Protein AF-A0A140B3F3-F1 (afdb_monomer)

InterPro domains:
  IPR027417 P-loop containing nucleoside triphosphate hydrolase [G3DSA:3.40.50.300] (1-187)
  IPR027417 P-loop containing nucleoside triphosphate hydrolase [G3DSA:3.40.50.300] (188-282)
  IPR027417 P-loop containing nucleoside triphosphate hydrolase [SSF52540] (13-165)
  IPR027417 P-loop containing nucleoside triphosphate hydrolase [SSF52540] (208-248)

Structure (mmCIF, N/CA/C/O backbone):
data_AF-A0A140B3F3-F1
#
_entry.id   AF-A0A140B3F3-F1
#
loop_
_atom_site.group_PDB
_atom_site.id
_atom_site.type_symbol
_atom_site.label_atom_id
_atom_site.label_alt_id
_atom_site.label_comp_id
_atom_site.label_asym_id
_atom_site.label_entity_id
_atom_site.label_seq_id
_atom_site.pdbx_PDB_ins_code
_atom_site.Cartn_x
_atom_site.Cartn_y
_atom_site.Cartn_z
_atom_site.occupancy
_atom_site.B_iso_or_equiv
_atom_site.auth_seq_id
_atom_site.auth_comp_id
_atom_site.auth_asym_id
_atom_site.auth_atom_id
_atom_site.pdbx_PDB_model_num
ATOM 1 N N . CYS A 1 1 ? 4.662 27.254 16.641 1.00 77.25 1 CYS A N 1
ATOM 2 C CA . CYS A 1 1 ? 3.979 27.951 17.756 1.00 77.25 1 CYS A CA 1
ATOM 3 C C . CYS A 1 1 ? 4.771 27.722 19.041 1.00 77.25 1 CYS A C 1
ATOM 5 O O . CYS A 1 1 ? 4.951 26.569 19.419 1.00 77.25 1 CYS A O 1
ATOM 7 N N . SER A 1 2 ? 5.267 28.786 19.679 1.00 80.88 2 SER A N 1
ATOM 8 C CA . SER A 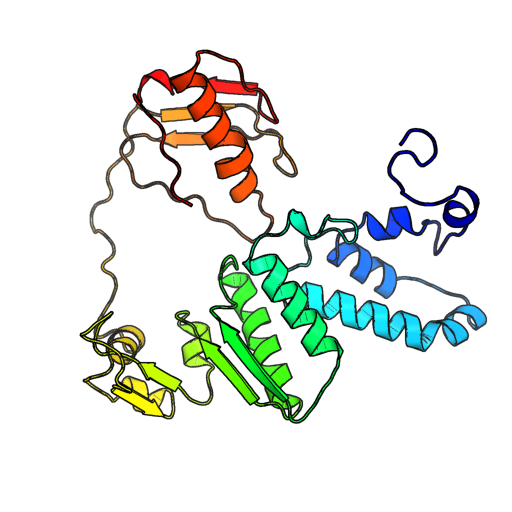1 2 ? 6.082 28.716 20.905 1.00 80.88 2 SER A CA 1
ATOM 9 C C . SER A 1 2 ? 5.278 28.310 22.145 1.00 80.88 2 SER A C 1
ATOM 11 O O . SER A 1 2 ? 5.802 27.602 22.998 1.00 80.88 2 SER A O 1
ATOM 13 N N . SER A 1 3 ? 4.000 28.694 22.216 1.00 76.62 3 SER A N 1
ATOM 14 C CA . SER A 1 3 ? 3.122 28.412 23.361 1.00 76.62 3 SER A CA 1
ATOM 15 C C . SER A 1 3 ? 2.782 26.922 23.501 1.00 76.62 3 SER A C 1
ATOM 17 O O . SER A 1 3 ? 2.991 26.344 24.562 1.00 76.62 3 SER A O 1
ATOM 19 N N . CYS A 1 4 ? 2.331 26.266 22.426 1.00 79.19 4 CYS A N 1
ATOM 20 C CA . CYS A 1 4 ? 1.978 24.841 22.464 1.00 79.19 4 CYS A CA 1
ATOM 21 C C . CYS A 1 4 ? 3.124 23.907 22.044 1.00 79.19 4 CYS A C 1
ATOM 23 O O . CYS A 1 4 ? 2.928 22.698 21.996 1.00 79.19 4 CYS A O 1
ATOM 25 N N . LYS A 1 5 ? 4.300 24.446 21.679 1.00 80.31 5 LYS A N 1
ATOM 26 C CA . LYS A 1 5 ? 5.468 23.688 21.178 1.00 80.31 5 LYS A CA 1
ATOM 27 C C . LYS A 1 5 ? 5.130 22.676 20.069 1.00 80.31 5 LYS A C 1
ATO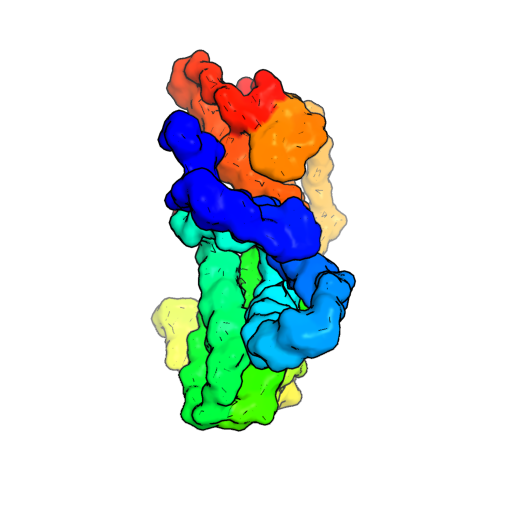M 29 O O . LYS A 1 5 ? 5.696 21.594 20.011 1.00 80.31 5 LYS A O 1
ATOM 34 N N . GLY A 1 6 ? 4.174 23.020 19.205 1.00 80.50 6 GLY A N 1
ATOM 35 C CA . GLY A 1 6 ? 3.716 22.144 18.120 1.00 80.50 6 GLY A CA 1
ATOM 36 C C . GLY A 1 6 ? 2.601 21.160 18.496 1.00 80.50 6 GLY A C 1
ATOM 37 O O . GLY A 1 6 ? 2.013 20.586 17.590 1.00 80.50 6 GLY A O 1
ATOM 38 N N . LYS A 1 7 ? 2.222 21.049 19.778 1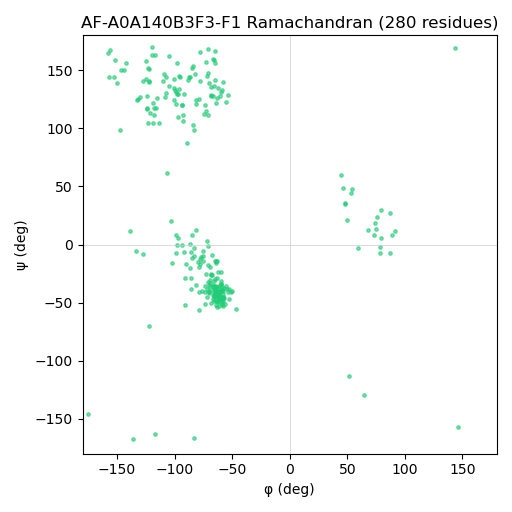.00 81.50 7 LYS A N 1
ATOM 39 C CA . LYS A 1 7 ? 1.166 20.142 20.272 1.00 81.50 7 LYS A CA 1
ATOM 40 C C . LYS A 1 7 ? -0.275 20.596 19.984 1.00 81.50 7 LYS A C 1
ATOM 42 O O . LYS A 1 7 ? -1.216 19.900 20.327 1.00 81.50 7 LYS A O 1
ATOM 47 N N . ARG A 1 8 ? -0.471 21.796 19.420 1.00 86.88 8 ARG A N 1
ATOM 48 C CA . ARG A 1 8 ? -1.772 22.372 18.989 1.00 86.88 8 ARG A CA 1
ATOM 49 C C . ARG A 1 8 ? -2.863 22.546 20.068 1.00 86.88 8 ARG A C 1
ATOM 51 O O . ARG A 1 8 ? -3.892 23.135 19.762 1.00 86.88 8 ARG A O 1
ATOM 58 N N . LEU A 1 9 ? -2.631 22.119 21.308 1.00 89.69 9 LEU A N 1
ATOM 59 C CA . LEU A 1 9 ? -3.594 22.158 22.414 1.00 89.69 9 LEU A CA 1
ATOM 60 C C . LEU A 1 9 ? -3.136 23.064 23.566 1.00 89.69 9 LEU A C 1
ATOM 62 O O . LEU A 1 9 ? -1.962 23.433 23.662 1.00 89.69 9 LEU A O 1
ATOM 66 N N . SER A 1 10 ? -4.084 23.440 24.432 1.00 91.56 10 SER A N 1
ATOM 67 C CA . SER A 1 10 ? -3.823 24.235 25.638 1.00 91.56 10 SER A CA 1
ATOM 68 C C . SER A 1 10 ? -3.112 23.409 26.714 1.00 91.56 10 SER A C 1
ATOM 70 O O . SER A 1 10 ? -3.231 22.186 26.753 1.00 91.56 10 SER A O 1
ATOM 72 N N . LEU A 1 11 ? -2.412 24.076 27.639 1.00 88.06 11 LEU A N 1
ATOM 73 C CA . LEU A 1 11 ? -1.749 23.393 28.758 1.00 88.06 11 LEU A CA 1
ATOM 74 C C . LEU A 1 11 ? -2.739 22.615 29.634 1.00 88.06 11 LEU A C 1
ATOM 76 O O . LEU A 1 11 ? -2.406 21.535 30.096 1.00 88.06 11 LEU A O 1
ATOM 80 N N . VAL A 1 12 ? -3.962 23.125 29.810 1.00 92.38 12 VAL A N 1
ATOM 81 C CA . VAL A 1 12 ? -5.013 22.437 30.576 1.00 92.38 12 VAL A CA 1
ATOM 82 C C . VAL A 1 12 ? -5.401 21.117 29.908 1.00 92.38 12 VAL A C 1
ATOM 84 O O . VAL A 1 12 ? -5.481 20.100 30.587 1.00 92.38 12 VAL A O 1
ATOM 87 N N . ALA A 1 13 ? -5.579 21.109 28.583 1.00 91.25 13 ALA A N 1
ATOM 88 C CA . ALA A 1 13 ? -5.885 19.884 27.846 1.00 91.25 13 ALA A CA 1
ATOM 89 C C . ALA A 1 13 ? -4.732 18.865 27.913 1.00 91.25 13 ALA A C 1
ATOM 91 O O . ALA A 1 13 ? -4.976 17.671 28.039 1.00 91.25 13 ALA A O 1
ATOM 92 N N . LEU A 1 14 ? -3.481 19.337 27.881 1.00 91.25 14 LEU A N 1
ATOM 93 C CA . LEU A 1 14 ? -2.283 18.492 27.971 1.00 91.25 14 LEU A CA 1
ATOM 94 C C . LEU A 1 14 ? -1.991 17.972 29.391 1.00 91.25 14 LEU A C 1
ATOM 96 O O . LEU A 1 14 ? -1.178 17.065 29.551 1.00 91.25 14 LEU A O 1
ATOM 100 N N . SER A 1 15 ? -2.632 18.527 30.422 1.00 93.06 15 SER A N 1
ATOM 101 C CA . SER A 1 15 ? -2.523 18.025 31.799 1.00 93.06 15 SER A CA 1
ATOM 102 C C . SER A 1 15 ? -3.378 16.781 32.051 1.00 93.06 15 SER A C 1
ATOM 104 O O . SER A 1 15 ? -3.153 16.089 33.042 1.00 93.06 15 SER A O 1
ATOM 106 N N . VAL A 1 16 ? -4.350 16.489 31.178 1.00 94.12 16 VAL A N 1
ATOM 107 C CA . VAL A 1 16 ? -5.167 15.273 31.259 1.00 94.12 16 VAL A CA 1
ATOM 108 C C . VAL A 1 16 ? -4.367 14.107 30.694 1.00 94.12 16 VAL A C 1
ATOM 110 O O . VAL A 1 16 ? -3.891 14.164 29.559 1.00 94.12 16 VAL A O 1
ATOM 113 N N . LYS A 1 17 ? -4.221 13.050 31.495 1.00 93.31 17 LYS A N 1
ATOM 114 C CA . LYS A 1 17 ? -3.404 11.886 31.157 1.00 93.31 17 LYS A CA 1
ATOM 115 C C . LYS A 1 17 ? -4.207 10.602 31.242 1.00 93.31 17 LYS A C 1
ATOM 117 O O . LYS A 1 17 ? -4.997 10.428 32.163 1.00 93.31 17 LYS A O 1
ATOM 122 N N . LEU A 1 18 ? -3.932 9.702 30.310 1.00 92.31 18 LEU A N 1
ATOM 123 C CA . LEU A 1 18 ? -4.419 8.333 30.289 1.00 92.31 18 LEU A CA 1
ATOM 124 C C . LEU A 1 18 ? -3.199 7.412 30.365 1.00 92.31 18 LEU A C 1
ATOM 126 O O . LEU A 1 18 ? -2.329 7.488 29.499 1.00 92.31 18 LEU A O 1
ATOM 130 N N . ASP A 1 19 ? -3.101 6.620 31.434 1.00 90.31 19 ASP A N 1
ATOM 131 C CA . ASP A 1 19 ? -1.935 5.770 31.732 1.00 90.31 19 ASP A CA 1
ATOM 132 C C . ASP A 1 19 ? -0.589 6.516 31.569 1.00 90.31 19 ASP A C 1
ATOM 134 O O . ASP A 1 19 ? 0.332 6.136 30.845 1.00 90.31 19 ASP A O 1
ATOM 138 N N . GLY A 1 20 ? -0.524 7.706 32.177 1.00 90.38 20 GLY A N 1
ATOM 139 C CA . GLY A 1 20 ? 0.666 8.560 32.178 1.00 90.38 20 GLY A CA 1
ATOM 140 C C . GLY A 1 20 ? 0.925 9.368 30.899 1.00 90.38 20 GLY A C 1
ATOM 141 O O . GLY A 1 20 ? 1.798 10.241 30.940 1.00 90.38 20 GLY A O 1
ATOM 142 N N . LYS A 1 21 ? 0.163 9.153 29.816 1.00 93.00 21 LYS A N 1
ATOM 143 C CA . LYS A 1 21 ? 0.323 9.849 28.526 1.00 93.00 21 LYS A CA 1
ATOM 144 C C . LYS A 1 21 ? -0.752 10.902 28.278 1.00 93.00 21 LYS A C 1
ATOM 146 O O . LYS A 1 21 ? -1.933 10.650 28.502 1.00 93.00 21 LYS A O 1
ATOM 151 N N . ASP A 1 22 ? -0.350 12.071 27.789 1.00 93.69 22 ASP A N 1
ATOM 152 C CA . ASP A 1 22 ? -1.275 13.097 27.297 1.00 93.69 22 ASP A CA 1
ATOM 153 C C . ASP A 1 22 ? -1.810 12.763 25.883 1.00 93.69 22 ASP A C 1
ATOM 155 O O . ASP A 1 22 ? -1.293 11.892 25.179 1.00 93.69 22 ASP A O 1
ATOM 159 N N . ILE A 1 23 ? -2.867 13.454 25.444 1.00 92.88 23 ILE A N 1
ATOM 160 C CA . ILE A 1 23 ? -3.495 13.214 24.130 1.00 92.88 23 ILE A CA 1
ATOM 161 C C . ILE A 1 23 ? -2.536 13.418 22.947 1.00 92.88 23 ILE A C 1
ATOM 163 O O . ILE A 1 23 ? -2.661 12.734 21.930 1.00 92.88 23 ILE A O 1
ATOM 167 N N . GLN A 1 24 ? -1.564 14.326 23.059 1.00 91.06 24 GLN A N 1
ATOM 168 C CA . GLN A 1 24 ? -0.580 14.534 22.004 1.00 91.06 24 GLN A CA 1
ATOM 169 C C . GLN A 1 24 ? 0.456 13.411 22.000 1.00 91.06 24 GLN A C 1
ATOM 171 O O . GLN A 1 24 ? 0.836 12.946 20.932 1.00 91.06 24 GLN A O 1
ATOM 176 N N . GLU A 1 25 ? 0.900 12.952 23.169 1.00 91.88 25 GLU A N 1
ATOM 177 C CA . GLU A 1 25 ? 1.796 11.800 23.284 1.00 91.88 25 GLU A CA 1
ATOM 178 C C . GLU A 1 25 ? 1.161 10.546 22.682 1.00 91.88 25 GLU A C 1
ATOM 180 O O . GLU A 1 25 ? 1.851 9.806 21.989 1.00 91.88 25 GLU A O 1
ATOM 185 N N . LEU A 1 26 ? -0.147 10.345 22.876 1.00 92.31 26 LEU A N 1
ATOM 186 C CA . LEU A 1 26 ? -0.902 9.266 22.232 1.00 92.31 26 LEU A CA 1
ATOM 187 C C . LEU A 1 26 ? -1.070 9.468 20.720 1.00 92.31 26 LEU A C 1
ATOM 189 O O . LEU A 1 26 ? -1.013 8.498 19.969 1.00 92.31 26 LEU A O 1
ATOM 193 N N . SER A 1 27 ? -1.255 10.711 20.268 1.00 90.88 27 SER A N 1
ATOM 194 C CA . SER A 1 27 ? -1.383 11.040 18.838 1.00 90.88 27 SER A CA 1
ATOM 195 C C . SER A 1 27 ? -0.053 10.933 18.080 1.00 90.88 27 SER A C 1
ATOM 197 O O . SER A 1 27 ? -0.046 10.675 16.880 1.00 90.88 27 SER A O 1
ATOM 199 N N . ASN A 1 28 ? 1.070 11.082 18.786 1.00 90.94 28 ASN A N 1
ATOM 200 C CA . ASN A 1 28 ? 2.426 10.911 18.263 1.00 90.94 28 ASN A CA 1
ATOM 201 C C . ASN A 1 28 ? 2.895 9.445 18.285 1.00 90.94 28 ASN A C 1
ATOM 203 O O . ASN A 1 28 ? 4.075 9.174 18.058 1.00 90.94 28 ASN A O 1
ATOM 207 N N . LEU A 1 29 ? 2.013 8.494 18.590 1.00 93.31 29 LEU A N 1
ATOM 208 C CA . LEU A 1 29 ? 2.287 7.074 18.401 1.00 93.31 29 LEU A CA 1
ATOM 209 C C . LEU A 1 29 ? 1.955 6.665 16.964 1.00 93.31 29 LEU A C 1
ATOM 211 O O . LEU A 1 29 ? 1.078 7.245 16.314 1.00 93.31 29 LEU A O 1
ATOM 215 N N . SER A 1 30 ? 2.654 5.641 16.472 1.00 94.56 30 SER A N 1
ATOM 216 C CA . SER A 1 30 ? 2.217 4.961 15.257 1.00 94.56 30 SER A CA 1
ATOM 217 C C . SER A 1 30 ? 0.874 4.269 15.506 1.00 94.56 30 SER A C 1
ATOM 219 O O . SER A 1 30 ? 0.559 3.912 16.639 1.00 94.56 30 SER A O 1
ATOM 221 N N . VAL A 1 31 ? 0.094 4.011 14.459 1.00 95.25 31 VAL A N 1
ATOM 222 C CA . VAL A 1 31 ? -1.168 3.262 14.540 1.00 95.25 31 VAL A CA 1
ATOM 223 C C . VAL A 1 31 ? -0.965 1.931 15.274 1.00 95.25 31 VAL A C 1
ATOM 225 O O . VAL A 1 31 ? -1.797 1.562 16.102 1.00 95.25 31 VAL A O 1
ATOM 228 N N . MET A 1 32 ? 0.143 1.226 15.012 1.00 94.94 32 MET A N 1
ATOM 229 C CA . MET A 1 32 ? 0.470 -0.032 15.694 1.00 94.94 32 MET A CA 1
ATOM 230 C C . MET A 1 32 ? 0.739 0.160 17.189 1.00 94.94 32 MET A C 1
ATOM 232 O O . MET A 1 32 ? 0.274 -0.634 18.012 1.00 94.94 32 MET A O 1
ATOM 236 N N . ASP A 1 33 ? 1.489 1.201 17.543 1.00 95.56 33 ASP A N 1
ATOM 237 C CA . ASP A 1 33 ? 1.829 1.493 18.934 1.00 95.56 33 ASP A CA 1
ATOM 238 C C . ASP A 1 33 ? 0.598 1.980 19.702 1.00 95.56 33 ASP A C 1
ATOM 240 O O . ASP A 1 33 ? 0.368 1.533 20.824 1.00 95.56 33 ASP A O 1
ATOM 244 N N . SER A 1 34 ? -0.248 2.814 19.087 1.00 96.38 34 SER A N 1
ATOM 245 C CA . SER A 1 34 ? -1.547 3.212 19.634 1.00 96.38 34 SER A CA 1
ATOM 246 C C . SER A 1 34 ? -2.446 1.997 19.844 1.00 96.38 34 SER A C 1
ATOM 248 O O . SER A 1 34 ? -3.028 1.847 20.915 1.00 96.38 34 SER A O 1
ATOM 250 N N . TYR A 1 35 ? -2.545 1.102 18.854 1.00 96.06 35 TYR A N 1
ATOM 251 C CA . TYR A 1 35 ? -3.345 -0.118 18.975 1.00 96.06 35 TYR A CA 1
ATOM 252 C C . TYR A 1 35 ? -2.858 -0.982 20.142 1.00 96.06 35 TYR A C 1
ATOM 254 O O . TYR A 1 35 ? -3.643 -1.380 20.999 1.00 96.06 35 TYR A O 1
ATOM 262 N N . SER A 1 36 ? -1.543 -1.190 20.227 1.00 95.94 36 SER A N 1
ATOM 263 C CA . SER A 1 36 ? -0.909 -1.957 21.302 1.00 95.94 36 SER A CA 1
ATOM 264 C C . SER A 1 36 ? -1.088 -1.309 22.677 1.00 95.94 36 SER A C 1
ATOM 266 O O . SER A 1 36 ? -1.249 -2.022 23.665 1.00 95.94 36 SER A O 1
ATOM 268 N N . PHE A 1 37 ? -1.065 0.025 22.748 1.00 96.19 37 PHE A N 1
ATOM 269 C CA . PHE A 1 37 ? -1.322 0.785 23.969 1.00 96.19 37 PHE A CA 1
ATOM 270 C C . PHE A 1 37 ? -2.752 0.551 24.466 1.00 96.19 37 PHE A C 1
ATOM 272 O O . PHE A 1 37 ? -2.938 0.115 25.598 1.00 96.19 37 PHE A O 1
ATOM 279 N N . PHE A 1 38 ? -3.761 0.754 23.614 1.00 95.62 38 PHE A N 1
ATOM 280 C CA . PHE A 1 38 ? -5.158 0.563 24.015 1.00 95.62 38 PHE A CA 1
ATOM 281 C C . PHE A 1 38 ? -5.504 -0.905 24.287 1.00 95.62 38 PHE A C 1
ATOM 283 O O . PHE A 1 38 ? -6.403 -1.177 25.077 1.00 95.62 38 PHE A O 1
ATOM 290 N N . GLU A 1 39 ? -4.810 -1.865 23.675 1.00 94.56 39 GLU A N 1
ATOM 291 C CA . GLU A 1 39 ? -4.971 -3.285 24.008 1.00 94.56 39 GLU A CA 1
ATOM 292 C C . GLU A 1 39 ? -4.486 -3.632 25.417 1.00 94.56 39 GLU A C 1
ATOM 294 O O . GLU A 1 39 ? -5.100 -4.472 26.071 1.00 94.56 39 GLU A O 1
ATOM 299 N N . LYS A 1 40 ? -3.422 -2.976 25.886 1.00 94.62 40 LYS A N 1
ATOM 300 C CA . LYS A 1 40 ? -2.763 -3.272 27.166 1.00 94.62 40 LYS A CA 1
ATOM 301 C C . LYS A 1 40 ? -3.162 -2.347 28.308 1.00 94.62 40 LYS A C 1
ATOM 303 O O . LYS A 1 40 ? -2.718 -2.577 29.425 1.00 94.62 40 LYS A O 1
ATOM 308 N N . ILE A 1 41 ? -3.933 -1.297 28.032 1.00 93.56 41 ILE A N 1
ATOM 309 C CA . ILE A 1 41 ? -4.303 -0.324 29.053 1.00 93.56 41 ILE A CA 1
ATOM 310 C C . ILE A 1 41 ? -5.087 -0.998 30.182 1.00 93.56 41 ILE A C 1
ATOM 312 O O . ILE A 1 41 ? -6.092 -1.674 29.951 1.00 93.56 41 ILE A O 1
ATOM 316 N N . GLU A 1 42 ? -4.625 -0.785 31.408 1.00 90.88 42 GLU A N 1
ATOM 317 C CA . GLU A 1 42 ? -5.302 -1.230 32.617 1.00 90.88 42 GLU A CA 1
ATOM 318 C C . GLU A 1 42 ? -6.047 -0.041 33.220 1.00 90.88 42 GLU A C 1
ATOM 320 O O . GLU A 1 42 ? -5.473 1.021 33.460 1.00 90.88 42 GLU A O 1
ATOM 325 N N . LEU A 1 43 ? -7.349 -0.214 33.427 1.00 90.81 43 LEU A N 1
ATOM 326 C CA . LEU A 1 43 ? -8.223 0.783 34.032 1.00 90.81 43 LEU A CA 1
ATOM 327 C C . LEU A 1 43 ? -8.870 0.180 35.271 1.00 90.81 43 LEU A C 1
ATOM 329 O O . LEU A 1 43 ? -9.092 -1.034 35.331 1.00 90.81 43 LEU A O 1
ATOM 333 N N . ASP A 1 44 ? -9.199 1.027 36.243 1.00 92.62 44 ASP A N 1
ATOM 334 C CA . ASP A 1 44 ? -10.017 0.586 37.364 1.00 92.62 44 ASP A CA 1
ATOM 335 C C . ASP A 1 44 ? -11.431 0.190 36.899 1.00 92.62 44 ASP A C 1
ATOM 337 O O . ASP A 1 44 ? -11.851 0.440 35.764 1.00 92.62 44 ASP A O 1
ATOM 341 N N . GLU A 1 45 ? -12.178 -0.481 37.773 1.00 93.25 45 GLU A N 1
ATOM 342 C CA . GLU A 1 45 ? -13.491 -1.028 37.423 1.00 93.25 45 GLU A CA 1
ATOM 343 C C . GLU A 1 45 ? -14.487 0.056 36.974 1.00 93.25 45 GLU A C 1
ATOM 345 O O . GLU A 1 45 ? -15.329 -0.182 36.098 1.00 93.25 45 GLU A O 1
ATOM 350 N N . PHE A 1 46 ? -14.389 1.256 37.550 1.00 92.88 46 PHE A N 1
ATOM 351 C CA . PHE A 1 46 ? -15.287 2.363 37.253 1.00 92.88 46 PHE A CA 1
ATOM 352 C C . PHE A 1 46 ? -14.985 2.958 35.873 1.00 92.88 46 PHE A C 1
ATOM 354 O O . PHE A 1 46 ? -15.882 3.035 35.023 1.00 92.88 46 PHE A O 1
ATOM 361 N N . ASP A 1 47 ? -13.723 3.286 35.611 1.00 91.31 47 ASP A N 1
ATOM 362 C CA . ASP A 1 47 ? -13.259 3.838 34.341 1.00 91.31 47 ASP A CA 1
ATOM 363 C C . ASP A 1 47 ? -13.442 2.836 33.199 1.00 91.31 47 ASP A C 1
ATOM 365 O O . ASP A 1 47 ? -13.921 3.201 32.118 1.00 91.31 47 ASP A O 1
ATOM 369 N N . ALA A 1 48 ? -13.155 1.552 33.432 1.00 91.00 48 ALA A N 1
ATOM 370 C CA . ALA A 1 48 ? -13.377 0.488 32.455 1.00 91.00 48 ALA A CA 1
ATOM 371 C C . ALA A 1 48 ? -14.861 0.354 32.076 1.00 91.00 48 ALA A C 1
ATOM 373 O O . ALA A 1 48 ? -15.197 0.074 30.921 1.00 91.00 48 ALA A O 1
ATOM 374 N N . LYS A 1 49 ? -15.776 0.563 33.030 1.00 94.00 49 LYS A N 1
ATOM 375 C CA . LYS A 1 49 ? -17.220 0.496 32.776 1.00 94.00 49 LYS A CA 1
ATOM 376 C C . LYS A 1 49 ? -17.707 1.666 31.923 1.00 94.00 49 LYS A C 1
ATOM 378 O O . LYS A 1 49 ? -18.510 1.439 31.019 1.00 94.00 49 LYS A O 1
ATOM 383 N N . ILE A 1 50 ? -17.231 2.883 32.185 1.00 94.50 50 ILE A N 1
ATOM 384 C CA . ILE A 1 50 ? -17.637 4.091 31.444 1.00 94.50 50 ILE A CA 1
ATOM 385 C C . ILE A 1 50 ? -17.025 4.111 30.041 1.00 94.50 50 ILE A C 1
ATOM 387 O O . ILE A 1 50 ? -17.695 4.463 29.071 1.00 94.50 50 ILE A O 1
ATOM 391 N N . SER A 1 51 ? -15.759 3.716 29.922 1.00 93.62 51 SER A N 1
ATOM 392 C CA . SER A 1 51 ? -14.998 3.813 28.673 1.00 93.62 51 SER A CA 1
ATOM 393 C C . SER A 1 51 ? -15.183 2.623 27.728 1.00 93.62 51 SER A C 1
ATOM 395 O O . SER A 1 51 ? -14.708 2.683 26.597 1.00 93.62 51 SER A O 1
ATOM 397 N N . ARG A 1 52 ? -15.892 1.561 28.140 1.00 93.06 52 ARG A N 1
ATOM 398 C CA . ARG A 1 52 ? -16.010 0.289 27.402 1.00 93.06 52 ARG A CA 1
ATOM 399 C C . ARG A 1 52 ? -16.317 0.450 25.912 1.00 93.06 52 ARG A C 1
ATOM 401 O O . ARG A 1 52 ? -15.568 -0.059 25.081 1.00 93.06 52 ARG A O 1
ATOM 408 N N . GLU A 1 53 ? -17.399 1.148 25.572 1.00 94.00 53 GLU A N 1
ATOM 409 C CA . GLU A 1 53 ? -17.812 1.315 24.170 1.00 94.00 53 GLU A CA 1
ATOM 410 C C . GLU A 1 53 ? -16.846 2.222 23.395 1.00 94.00 53 GLU A C 1
ATOM 412 O O . GLU A 1 53 ? -16.549 1.961 22.232 1.00 94.00 53 GLU A O 1
ATOM 417 N N . ILE A 1 54 ? -16.279 3.238 24.054 1.00 94.62 54 ILE A N 1
ATOM 418 C CA . ILE A 1 54 ? -15.299 4.148 23.447 1.00 94.62 54 ILE A CA 1
ATOM 419 C C . ILE A 1 54 ? -14.004 3.392 23.124 1.00 94.62 54 ILE A C 1
ATOM 421 O O . ILE A 1 54 ? -13.487 3.496 22.015 1.00 94.62 54 ILE A O 1
ATOM 425 N N . LEU A 1 55 ? -13.489 2.596 24.066 1.00 94.06 55 LEU A N 1
ATOM 426 C CA . LEU A 1 55 ? -12.289 1.785 23.866 1.00 94.06 55 LEU A CA 1
ATOM 427 C C . LEU A 1 55 ? -12.504 0.727 22.791 1.00 94.06 55 LEU A C 1
ATOM 429 O O . LEU A 1 55 ? -11.615 0.513 21.970 1.00 94.06 55 LEU A O 1
ATOM 433 N N . LYS A 1 56 ? -13.679 0.092 22.764 1.00 92.12 56 LYS A N 1
ATOM 434 C CA . LYS A 1 56 ? -14.046 -0.851 21.707 1.00 92.12 56 LYS A CA 1
ATOM 435 C C . LYS A 1 56 ? -13.993 -0.186 20.329 1.00 92.12 56 LYS A C 1
ATOM 437 O O . LYS A 1 56 ? -13.380 -0.739 19.418 1.00 92.12 56 LYS A O 1
ATOM 442 N N . GLU A 1 57 ? -14.558 1.012 20.193 1.00 92.94 57 GLU A N 1
ATOM 443 C CA . GLU A 1 57 ? -14.550 1.767 18.936 1.00 92.94 57 GLU A CA 1
ATOM 444 C C . GLU A 1 57 ? -13.131 2.194 18.523 1.00 92.94 57 GLU A C 1
ATOM 446 O O . GLU A 1 57 ? -12.730 2.000 17.374 1.00 92.94 57 GLU A O 1
ATOM 451 N N . ILE A 1 58 ? -12.332 2.717 19.462 1.00 94.06 58 ILE A N 1
ATOM 452 C CA . ILE A 1 58 ? -10.933 3.106 19.215 1.00 94.06 58 ILE A CA 1
ATOM 453 C C . ILE A 1 58 ? -10.119 1.900 18.737 1.00 94.06 58 ILE A C 1
ATOM 455 O O . ILE A 1 58 ? -9.466 1.971 17.693 1.00 94.06 58 ILE A O 1
ATOM 459 N N . LYS A 1 59 ? -10.187 0.780 19.467 1.00 94.38 59 LYS A N 1
ATOM 460 C CA . LYS A 1 59 ? -9.490 -0.464 19.118 1.00 94.38 59 LYS A CA 1
ATOM 461 C C . LYS A 1 59 ? -9.904 -0.964 17.741 1.00 94.38 59 LYS A C 1
ATOM 463 O O . LYS A 1 59 ? -9.034 -1.297 16.942 1.00 94.38 59 LYS A O 1
ATOM 468 N N . SER A 1 60 ? -11.203 -0.964 17.438 1.00 91.94 60 SER A N 1
ATOM 469 C CA . SER A 1 60 ? -11.710 -1.407 16.137 1.00 91.94 60 SER A CA 1
ATOM 470 C C . SER A 1 60 ? -11.162 -0.546 14.996 1.00 91.94 60 SER A C 1
ATOM 472 O O . SER A 1 60 ? -10.651 -1.082 14.017 1.00 91.94 60 SER A O 1
ATOM 474 N N . ARG A 1 61 ? -11.193 0.788 15.128 1.00 93.12 61 ARG A N 1
ATOM 475 C CA . ARG A 1 61 ? -10.680 1.705 14.091 1.00 93.12 61 ARG A CA 1
ATOM 476 C C . ARG A 1 61 ? -9.179 1.571 13.877 1.00 93.12 61 ARG A C 1
ATOM 478 O O . ARG A 1 61 ? -8.723 1.532 12.736 1.00 93.12 61 ARG A O 1
ATOM 485 N N . LEU A 1 62 ? -8.417 1.478 14.965 1.00 94.75 62 LEU A N 1
ATOM 486 C CA . LEU A 1 62 ? -6.975 1.256 14.899 1.00 94.75 62 LEU A CA 1
ATOM 487 C C . LEU A 1 62 ? -6.658 -0.091 14.246 1.00 94.75 62 LEU A C 1
ATOM 489 O O . LEU A 1 62 ? -5.807 -0.149 13.361 1.00 94.75 62 LEU A O 1
ATOM 493 N N . LYS A 1 63 ? -7.395 -1.148 14.603 1.00 92.31 63 LYS A N 1
ATOM 494 C CA . LYS A 1 63 ? -7.267 -2.460 13.970 1.00 92.31 63 LYS A CA 1
ATOM 495 C C . LYS A 1 63 ? -7.516 -2.395 12.463 1.00 92.31 63 LYS A C 1
ATOM 497 O O . LYS A 1 63 ? -6.703 -2.926 11.716 1.00 92.31 63 LYS A O 1
ATOM 502 N N . PHE A 1 64 ? -8.556 -1.700 12.000 1.00 90.81 64 PHE A N 1
ATOM 503 C CA . PHE A 1 64 ? -8.802 -1.569 10.559 1.00 90.81 64 PHE A CA 1
ATOM 504 C C . PHE A 1 64 ? -7.647 -0.886 9.830 1.00 90.81 64 PHE A C 1
ATOM 506 O O . PHE A 1 64 ? -7.255 -1.344 8.762 1.00 90.81 64 PHE A O 1
ATOM 513 N N . LEU A 1 65 ? -7.052 0.160 10.415 1.00 92.25 65 LEU A N 1
ATOM 514 C CA . LEU A 1 65 ? -5.860 0.801 9.851 1.00 92.25 65 LEU A CA 1
ATOM 515 C C . LEU A 1 65 ? -4.659 -0.162 9.789 1.00 92.25 65 LEU A C 1
ATOM 517 O O . LEU A 1 65 ? -3.909 -0.145 8.812 1.00 92.25 65 LEU A O 1
ATOM 521 N N . VAL A 1 66 ? -4.482 -1.026 10.793 1.00 90.19 66 VAL A N 1
ATOM 522 C CA . VAL A 1 66 ? -3.454 -2.084 10.777 1.00 90.19 66 VAL A CA 1
ATOM 523 C C . VAL A 1 66 ? -3.733 -3.117 9.681 1.00 90.19 66 VAL A C 1
ATOM 525 O O . VAL A 1 66 ? -2.807 -3.511 8.965 1.00 90.19 66 VAL A O 1
ATOM 528 N N . ASP A 1 67 ? -4.988 -3.534 9.534 1.00 86.75 67 ASP A N 1
ATOM 529 C CA . ASP A 1 67 ? -5.410 -4.544 8.565 1.00 86.75 67 ASP A CA 1
ATOM 530 C C . ASP A 1 67 ? -5.228 -4.037 7.124 1.00 86.75 67 ASP A C 1
ATOM 532 O O . ASP A 1 67 ? -4.736 -4.771 6.278 1.00 86.75 67 ASP A O 1
ATOM 536 N N . VAL A 1 68 ? -5.451 -2.750 6.841 1.00 87.69 68 VAL A N 1
ATOM 537 C CA . VAL A 1 68 ? -5.144 -2.167 5.517 1.00 87.69 68 VAL A CA 1
ATOM 538 C C . VAL A 1 68 ? -3.664 -1.781 5.330 1.00 87.69 68 VAL A C 1
ATOM 540 O O . VAL A 1 68 ? -3.316 -1.055 4.400 1.00 87.69 68 VAL A O 1
ATOM 543 N N . GLY A 1 69 ? -2.760 -2.219 6.211 1.00 87.25 69 GLY A N 1
ATOM 544 C CA . GLY A 1 69 ? -1.314 -2.011 6.049 1.00 87.25 69 GLY A CA 1
ATOM 545 C C . GLY A 1 69 ? -0.821 -0.590 6.351 1.00 87.25 69 GLY A C 1
ATOM 546 O O . GLY A 1 69 ? 0.238 -0.190 5.871 1.00 87.25 69 GLY A O 1
ATOM 547 N N . LEU A 1 70 ? -1.559 0.184 7.153 1.00 90.75 70 LEU A N 1
ATOM 548 C CA . LEU A 1 70 ? -1.200 1.552 7.555 1.00 90.75 70 LEU A CA 1
ATOM 549 C C . LEU A 1 70 ? -0.650 1.637 8.985 1.00 90.75 70 LEU A C 1
ATOM 551 O O . LEU A 1 70 ? -0.616 2.705 9.592 1.00 90.75 70 LEU A O 1
ATOM 555 N N . SER A 1 71 ? -0.175 0.513 9.519 1.00 91.12 71 SER A N 1
ATOM 556 C CA . SER A 1 71 ? 0.304 0.383 10.898 1.00 91.12 71 SER A CA 1
ATOM 557 C C . SER A 1 71 ? 1.481 1.310 11.245 1.00 91.12 71 SER A C 1
ATOM 559 O O . SER A 1 71 ? 1.689 1.618 12.414 1.00 91.12 71 SER A O 1
ATOM 561 N N . TYR A 1 72 ? 2.250 1.752 10.243 1.00 89.19 72 TYR A N 1
ATOM 562 C CA . TYR A 1 72 ? 3.416 2.631 10.395 1.00 89.19 72 TYR A CA 1
ATOM 563 C C . TYR A 1 72 ? 3.071 4.127 10.441 1.00 89.19 72 TYR A C 1
ATOM 565 O O . TYR A 1 72 ? 3.947 4.942 10.726 1.00 89.19 72 TYR A O 1
ATOM 573 N N . LEU A 1 73 ? 1.836 4.512 10.104 1.00 90.81 73 LEU A N 1
ATOM 574 C CA . LEU A 1 73 ? 1.424 5.913 10.123 1.00 90.81 73 LEU A CA 1
ATOM 575 C C . LEU A 1 73 ? 1.292 6.417 11.553 1.00 90.81 73 LEU A C 1
ATOM 577 O O . LEU A 1 73 ? 0.837 5.685 12.419 1.00 90.81 73 LEU A O 1
ATOM 581 N N . PHE A 1 74 ? 1.633 7.680 11.778 1.00 91.19 74 PHE A N 1
ATOM 582 C CA . PHE A 1 74 ? 1.338 8.379 13.025 1.00 91.19 74 PHE A CA 1
ATOM 583 C C . PHE A 1 74 ? -0.056 9.005 12.957 1.00 91.19 74 PHE A C 1
ATOM 585 O O . PHE A 1 74 ? -0.468 9.463 11.885 1.00 91.19 74 PHE A O 1
ATOM 592 N N . LEU A 1 75 ? -0.784 9.032 14.078 1.00 89.56 75 LEU A N 1
ATOM 593 C CA . LEU A 1 75 ? -2.150 9.578 14.115 1.00 89.56 75 LEU A CA 1
ATOM 594 C C . LEU A 1 75 ? -2.186 11.097 13.892 1.00 89.56 75 LEU A C 1
ATOM 596 O O . LEU A 1 75 ? -3.183 11.624 13.402 1.00 89.56 75 LEU A O 1
ATOM 600 N N . ASP A 1 76 ? -1.103 11.802 14.217 1.00 87.12 76 ASP A N 1
ATOM 601 C CA . ASP A 1 76 ? -0.961 13.245 14.015 1.00 87.12 76 ASP A CA 1
ATOM 602 C C . ASP A 1 76 ? -0.430 13.636 12.618 1.00 87.12 76 ASP A C 1
ATOM 604 O O . ASP A 1 76 ? -0.290 14.833 12.322 1.00 87.12 76 ASP A O 1
ATOM 608 N N . ARG A 1 77 ? -0.163 12.653 11.737 1.00 83.75 77 ARG A N 1
ATOM 609 C CA . ARG A 1 77 ? 0.356 12.898 10.383 1.00 83.75 77 ARG A CA 1
ATOM 610 C C . ARG A 1 77 ? -0.614 13.772 9.588 1.00 83.75 77 ARG A C 1
ATOM 612 O O . ARG A 1 77 ? -1.811 13.510 9.492 1.00 83.75 77 ARG A O 1
ATOM 619 N N . VAL A 1 78 ? -0.077 14.818 8.962 1.00 82.81 78 VAL A N 1
ATOM 620 C CA . VAL A 1 78 ? -0.868 15.764 8.164 1.00 82.81 78 VAL A CA 1
ATOM 621 C C . VAL A 1 78 ? -1.396 15.075 6.904 1.00 82.81 78 VAL A C 1
ATOM 623 O O . VAL A 1 78 ? -0.616 14.524 6.127 1.00 82.81 78 VAL A O 1
ATOM 626 N N . SER A 1 79 ? -2.706 15.159 6.662 1.00 80.38 79 SER A N 1
ATOM 627 C CA . SER A 1 79 ? -3.390 14.491 5.542 1.00 80.38 79 SER A CA 1
ATOM 628 C C . SER A 1 79 ? -2.805 14.821 4.164 1.00 80.38 79 SER A C 1
ATOM 630 O O . SER A 1 79 ? -2.712 13.939 3.319 1.00 80.38 79 SER A O 1
ATOM 632 N N . GLY A 1 80 ? -2.338 16.056 3.951 1.00 81.38 80 GLY A N 1
ATOM 633 C CA . GLY A 1 80 ? -1.715 16.489 2.692 1.00 81.38 80 GLY A CA 1
ATOM 634 C C . GLY A 1 80 ? -0.358 15.843 2.381 1.00 81.38 80 GLY A C 1
ATOM 635 O O . GLY A 1 80 ? 0.158 16.023 1.287 1.00 81.38 80 GLY A O 1
ATOM 636 N N . THR A 1 81 ? 0.227 15.101 3.326 1.00 81.00 81 THR A N 1
ATOM 637 C CA . THR A 1 81 ? 1.503 14.380 3.142 1.00 81.00 81 THR A CA 1
ATOM 638 C C . THR A 1 81 ? 1.324 12.904 2.803 1.00 81.00 81 THR A C 1
ATOM 640 O O . THR A 1 81 ? 2.313 12.182 2.679 1.00 81.00 81 THR A O 1
ATOM 643 N N . LEU A 1 82 ? 0.082 12.425 2.725 1.00 84.62 82 LEU A N 1
ATOM 644 C CA . LEU A 1 82 ? -0.221 11.038 2.398 1.00 84.62 82 LEU A CA 1
ATOM 645 C C . LEU A 1 82 ? -0.083 10.808 0.891 1.00 84.62 82 LEU A C 1
ATOM 647 O O . LEU A 1 82 ? -0.495 11.635 0.081 1.00 84.62 82 LEU A O 1
ATOM 651 N N . SER A 1 83 ? 0.459 9.656 0.515 1.00 82.12 83 SER A N 1
ATOM 652 C CA . SER A 1 83 ? 0.389 9.164 -0.862 1.00 82.12 83 SER A CA 1
ATOM 653 C C . SER A 1 83 ? -1.055 8.832 -1.253 1.00 82.12 83 SER A C 1
ATOM 655 O O . SER A 1 83 ? -1.894 8.563 -0.390 1.00 82.12 83 SER A O 1
ATOM 657 N N . GLY A 1 84 ? -1.341 8.790 -2.559 1.00 83.31 84 GLY A N 1
ATOM 658 C CA . GLY A 1 84 ? -2.666 8.417 -3.072 1.00 83.31 84 GLY A CA 1
ATOM 659 C C . GLY A 1 84 ? -3.159 7.076 -2.513 1.00 83.31 84 GLY A C 1
ATOM 660 O O . GLY A 1 84 ? -4.261 7.007 -1.972 1.00 83.31 84 GLY A O 1
ATOM 661 N N . GLY A 1 85 ? -2.298 6.051 -2.523 1.00 83.31 85 GLY A N 1
ATOM 662 C CA . GLY A 1 85 ? -2.612 4.736 -1.953 1.00 83.31 85 GLY A CA 1
ATOM 663 C C . GLY A 1 85 ? -2.814 4.753 -0.431 1.00 83.31 85 GLY A C 1
ATOM 664 O O . GLY A 1 85 ? -3.701 4.073 0.079 1.00 83.31 85 GLY A O 1
ATOM 665 N N . GLU A 1 86 ? -2.054 5.559 0.323 1.00 88.00 86 GLU A N 1
ATOM 666 C CA . GLU A 1 86 ? -2.308 5.737 1.765 1.00 88.00 86 GLU A CA 1
ATOM 667 C C . GLU A 1 86 ? -3.682 6.377 2.013 1.00 88.00 86 GLU A C 1
ATOM 669 O O . GLU A 1 86 ? -4.464 5.856 2.806 1.00 88.00 86 GLU A O 1
ATOM 674 N N . ALA A 1 87 ? -4.008 7.468 1.315 1.00 87.62 87 ALA A N 1
ATOM 675 C CA . ALA A 1 87 ? -5.286 8.162 1.465 1.00 87.62 87 ALA A CA 1
ATOM 676 C C . ALA A 1 87 ? -6.479 7.265 1.090 1.00 87.62 87 ALA A C 1
ATOM 678 O O . ALA A 1 87 ? -7.487 7.226 1.804 1.00 87.62 87 ALA A O 1
ATOM 679 N N . GLN A 1 88 ? -6.347 6.497 0.008 1.00 86.94 88 GLN A N 1
ATOM 680 C CA . GLN A 1 88 ? -7.344 5.519 -0.414 1.00 86.94 88 GLN A CA 1
ATOM 681 C C . GLN A 1 88 ? -7.566 4.438 0.650 1.00 86.94 88 GLN A C 1
ATOM 683 O O . GLN A 1 88 ? -8.712 4.150 1.000 1.00 86.94 88 GLN A O 1
ATOM 688 N N . ARG A 1 89 ? -6.495 3.881 1.229 1.00 89.06 89 ARG A N 1
ATOM 689 C CA . ARG A 1 89 ? -6.603 2.855 2.278 1.00 89.06 89 ARG A CA 1
ATOM 690 C C . ARG A 1 89 ? -7.158 3.398 3.595 1.00 89.06 89 ARG A C 1
ATOM 692 O O . ARG A 1 89 ? -7.926 2.698 4.248 1.00 89.06 89 ARG A O 1
ATOM 699 N N . ILE A 1 90 ? -6.882 4.655 3.958 1.00 90.69 90 ILE A N 1
ATOM 700 C CA . ILE A 1 90 ? -7.560 5.312 5.096 1.00 90.69 90 ILE A CA 1
ATOM 701 C C . ILE A 1 90 ? -9.066 5.397 4.839 1.00 90.69 90 ILE A C 1
ATOM 703 O O . ILE A 1 90 ? -9.871 5.094 5.726 1.00 90.69 90 ILE A O 1
ATOM 707 N N . ARG A 1 91 ? -9.463 5.786 3.621 1.00 88.25 91 ARG A N 1
ATOM 708 C CA . ARG A 1 91 ? -10.877 5.839 3.240 1.00 88.25 91 ARG A CA 1
ATOM 709 C C . ARG A 1 91 ? -11.512 4.454 3.333 1.00 88.25 91 ARG A C 1
ATOM 711 O O . ARG A 1 91 ? -12.586 4.346 3.916 1.00 88.25 91 ARG A O 1
ATOM 718 N N . LEU A 1 92 ? -10.832 3.413 2.849 1.00 88.44 92 LEU A N 1
ATOM 719 C CA . LEU A 1 92 ? -11.281 2.025 2.965 1.00 88.44 92 LEU A CA 1
ATOM 720 C C . LEU A 1 92 ? -11.481 1.606 4.428 1.00 88.44 92 LEU A C 1
ATOM 722 O O . LEU A 1 92 ? -12.576 1.188 4.788 1.00 88.44 92 LEU A O 1
ATOM 726 N N . ALA A 1 93 ? -10.478 1.795 5.289 1.00 89.00 93 ALA A N 1
ATOM 727 C CA . ALA A 1 93 ? -10.576 1.467 6.714 1.00 89.00 93 ALA A CA 1
ATOM 728 C C . ALA A 1 93 ? -11.741 2.199 7.405 1.00 89.00 93 ALA A C 1
ATOM 730 O O . A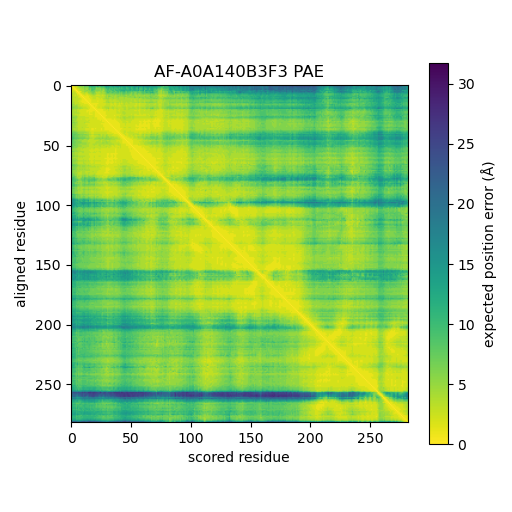LA A 1 93 ? -12.447 1.621 8.230 1.00 89.00 93 ALA A O 1
ATOM 731 N N . THR A 1 94 ? -11.986 3.457 7.024 1.00 86.75 94 THR A N 1
ATOM 732 C CA . THR A 1 94 ? -13.115 4.247 7.538 1.00 86.75 94 THR A CA 1
ATOM 733 C C . THR A 1 94 ? -14.464 3.660 7.113 1.00 86.75 94 THR A C 1
ATOM 735 O O . THR A 1 94 ? -15.401 3.661 7.906 1.00 86.75 94 THR A O 1
ATOM 738 N N . GLN A 1 95 ? -14.574 3.147 5.883 1.00 84.75 95 GLN A N 1
ATOM 739 C CA . GLN A 1 95 ?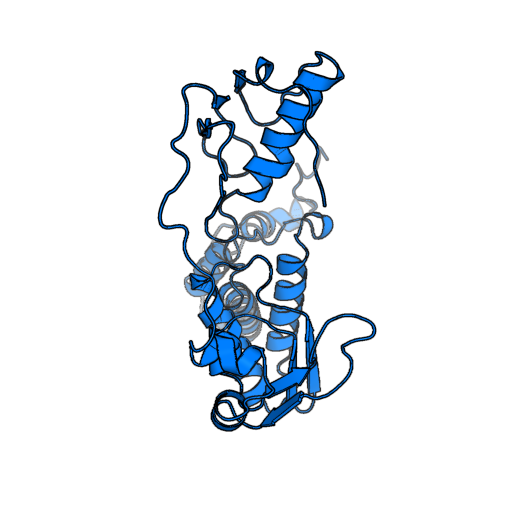 -15.801 2.511 5.392 1.00 84.75 95 GLN A CA 1
ATOM 740 C C . GLN A 1 95 ? -16.044 1.131 6.006 1.00 84.75 95 GLN A C 1
ATOM 742 O O . GLN A 1 95 ? -17.184 0.782 6.279 1.00 84.75 95 GLN A O 1
ATOM 747 N N . VAL A 1 96 ? -14.993 0.354 6.267 1.00 83.12 96 VAL A N 1
ATOM 748 C CA . VAL A 1 96 ? -15.128 -0.929 6.975 1.00 83.12 96 VAL A CA 1
ATOM 749 C C . VAL A 1 96 ? -15.648 -0.692 8.394 1.00 83.12 96 VAL A C 1
ATOM 751 O O . VAL A 1 96 ? -16.534 -1.401 8.863 1.00 83.12 96 VAL A O 1
ATOM 754 N N . GLY A 1 97 ? -15.148 0.355 9.059 1.00 80.31 97 GLY A N 1
ATOM 755 C CA . GLY A 1 97 ? -15.565 0.701 10.415 1.00 80.31 97 GLY A CA 1
ATOM 756 C C . GLY A 1 97 ? -16.991 1.229 10.551 1.00 80.31 97 GLY A C 1
ATOM 757 O O . GLY A 1 97 ? -17.532 1.171 11.650 1.00 80.31 97 GLY A O 1
ATOM 758 N N . SER A 1 98 ? -17.631 1.707 9.479 1.00 81.06 98 SER A N 1
ATOM 759 C CA . SER A 1 98 ? -19.035 2.133 9.549 1.00 81.06 98 SER A CA 1
ATOM 760 C C . SER A 1 98 ? -20.025 0.964 9.562 1.00 81.06 98 SER A C 1
ATOM 762 O O . SER A 1 98 ? -21.202 1.198 9.832 1.00 81.06 98 SER A O 1
ATOM 764 N N . ALA A 1 99 ? -19.559 -0.267 9.299 1.00 76.88 99 ALA A N 1
ATOM 765 C CA . ALA A 1 99 ? -20.352 -1.501 9.323 1.00 76.88 99 ALA A CA 1
ATOM 766 C C . ALA A 1 99 ? -21.682 -1.397 8.549 1.00 76.88 99 ALA A C 1
ATOM 768 O O . ALA A 1 99 ? -22.707 -1.944 8.959 1.00 76.88 99 ALA A O 1
ATOM 769 N N . LEU A 1 100 ? -21.674 -0.659 7.436 1.00 83.44 100 LEU A N 1
ATOM 770 C CA . LEU A 1 100 ? -22.841 -0.522 6.571 1.00 83.44 100 LEU A CA 1
ATOM 771 C C . LEU A 1 100 ? -23.099 -1.839 5.827 1.00 83.44 100 LEU A C 1
ATOM 773 O O . LEU A 1 100 ? -22.158 -2.553 5.480 1.00 83.44 100 LEU A O 1
ATOM 777 N N . ALA A 1 101 ? -24.373 -2.129 5.568 1.00 88.62 101 ALA A N 1
ATOM 778 C CA . ALA A 1 101 ? -24.832 -3.259 4.763 1.00 88.62 101 ALA A CA 1
ATOM 779 C C . ALA A 1 101 ? -25.694 -2.747 3.597 1.00 88.62 101 ALA A C 1
ATOM 781 O O . ALA A 1 101 ? -26.335 -1.698 3.713 1.00 88.62 101 ALA A O 1
ATOM 782 N N . GLY A 1 102 ? -25.732 -3.481 2.481 1.00 90.06 102 GLY A N 1
ATOM 783 C CA . GLY A 1 102 ? -26.488 -3.086 1.287 1.00 90.06 102 GLY A CA 1
ATOM 784 C C . GLY A 1 102 ? -25.859 -1.944 0.481 1.00 90.06 102 GLY A C 1
ATOM 785 O O . GLY A 1 102 ? -26.547 -1.297 -0.307 1.00 90.06 102 GLY A O 1
ATOM 786 N N . VAL A 1 103 ? -24.565 -1.676 0.670 1.00 94.69 103 VAL A N 1
ATOM 787 C CA . VAL A 1 103 ? -23.813 -0.651 -0.065 1.00 94.69 103 VAL A CA 1
ATOM 788 C C . VAL A 1 103 ? -23.068 -1.281 -1.247 1.00 94.69 103 VAL A C 1
ATOM 790 O O . VAL A 1 103 ? -22.580 -2.409 -1.166 1.00 94.69 103 VAL A O 1
ATOM 793 N N . LEU A 1 104 ? -22.965 -0.541 -2.354 1.00 95.88 104 LEU A N 1
ATOM 794 C CA . LEU A 1 104 ? -22.077 -0.862 -3.471 1.00 95.88 104 LEU A CA 1
ATOM 795 C C . LEU A 1 104 ? -20.779 -0.059 -3.336 1.00 95.88 104 LEU A C 1
ATOM 797 O O . LEU A 1 104 ? -20.772 1.158 -3.527 1.00 95.88 104 LEU A O 1
ATOM 801 N N . TYR A 1 105 ? -19.682 -0.741 -3.028 1.00 94.56 105 TYR A N 1
ATOM 802 C CA . TYR A 1 105 ? -18.345 -0.160 -3.000 1.00 94.56 105 TYR A CA 1
ATOM 803 C C . TYR A 1 105 ? -17.673 -0.326 -4.360 1.00 94.56 105 TYR A C 1
ATOM 805 O O . TYR A 1 105 ? -17.621 -1.429 -4.897 1.00 94.56 105 TYR A O 1
ATOM 813 N N . VAL A 1 106 ? -17.132 0.769 -4.897 1.00 95.31 106 VAL A N 1
ATOM 814 C CA . VAL A 1 106 ? -16.340 0.777 -6.134 1.00 95.31 106 VAL A CA 1
ATOM 815 C C . VAL A 1 106 ? -14.940 1.271 -5.794 1.00 95.31 106 VAL A C 1
ATOM 817 O O . VAL A 1 106 ? -14.787 2.365 -5.245 1.00 95.31 106 VAL A O 1
ATOM 820 N N . LEU A 1 107 ? -13.935 0.446 -6.074 1.00 93.44 107 LEU A N 1
ATOM 821 C CA . LEU A 1 107 ? -12.532 0.715 -5.782 1.00 93.44 107 LEU A CA 1
ATOM 822 C C . LEU A 1 107 ? -11.703 0.665 -7.063 1.00 93.44 107 LEU A C 1
ATOM 824 O O . LEU A 1 107 ? -11.912 -0.199 -7.910 1.00 93.44 107 LEU A O 1
ATOM 828 N N . ASP A 1 108 ? -10.749 1.582 -7.156 1.00 92.06 108 ASP A N 1
ATOM 829 C CA . ASP A 1 108 ? -9.844 1.726 -8.293 1.00 92.06 108 ASP A CA 1
ATOM 830 C C . ASP A 1 108 ? -8.413 1.396 -7.850 1.00 92.06 108 ASP A C 1
ATOM 832 O O . ASP A 1 108 ? -7.831 2.154 -7.077 1.00 92.06 108 ASP A O 1
ATOM 836 N N . GLU A 1 109 ? -7.909 0.220 -8.224 1.00 92.12 109 GLU A N 1
ATOM 837 C CA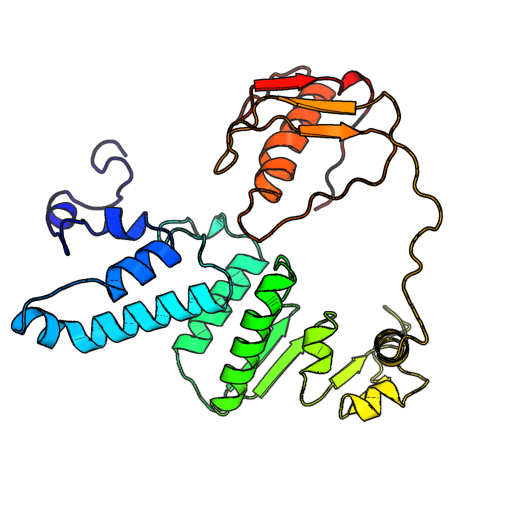 . GLU A 1 109 ? -6.567 -0.304 -7.916 1.00 92.12 109 GLU A CA 1
ATOM 838 C C . GLU A 1 109 ? -6.102 -0.111 -6.450 1.00 92.12 109 GLU A C 1
ATOM 840 O O . GLU A 1 109 ? -5.083 0.531 -6.168 1.00 92.12 109 GLU A O 1
ATOM 845 N N . PRO A 1 110 ? -6.831 -0.656 -5.454 1.00 90.12 110 PRO A N 1
ATOM 846 C CA . PRO A 1 110 ? -6.504 -0.469 -4.039 1.00 90.12 110 PRO A CA 1
ATOM 847 C C . PRO A 1 110 ? -5.151 -1.070 -3.610 1.00 90.12 110 PRO A C 1
ATOM 849 O O . PRO A 1 110 ? -4.649 -0.720 -2.532 1.00 90.12 110 PRO A O 1
ATOM 852 N N . SER A 1 111 ? -4.548 -1.955 -4.414 1.00 88.69 111 SER A N 1
ATOM 853 C CA . SER A 1 111 ? -3.207 -2.501 -4.175 1.00 88.69 111 SER A CA 1
ATOM 854 C C . SER A 1 111 ? -2.073 -1.513 -4.497 1.00 88.69 111 SER A C 1
ATOM 856 O O . SER A 1 111 ? -0.926 -1.756 -4.103 1.00 88.69 111 SER A O 1
ATOM 858 N N . ILE A 1 112 ? -2.353 -0.360 -5.130 1.00 85.06 112 ILE A N 1
ATOM 859 C CA . ILE A 1 112 ? -1.325 0.635 -5.479 1.00 85.06 112 ILE A CA 1
ATOM 860 C C . ILE A 1 112 ? -0.500 1.046 -4.251 1.00 85.06 112 ILE A C 1
ATOM 862 O O . ILE A 1 112 ? -0.995 1.462 -3.192 1.00 85.06 112 ILE A O 1
ATOM 866 N N . GLY A 1 113 ? 0.825 0.978 -4.410 1.00 78.44 113 GLY A N 1
ATOM 867 C CA . GLY A 1 113 ? 1.784 1.366 -3.374 1.00 78.44 113 GLY A CA 1
ATOM 868 C C . GLY A 1 113 ? 1.780 0.446 -2.149 1.00 78.44 113 GLY A C 1
ATOM 869 O O . GLY A 1 113 ? 2.358 0.806 -1.114 1.00 78.44 113 GLY A O 1
ATOM 870 N N . LEU A 1 114 ? 1.128 -0.714 -2.247 1.00 84.12 114 LEU A N 1
ATOM 871 C CA . LEU A 1 114 ? 1.182 -1.783 -1.266 1.00 84.12 114 LEU A CA 1
ATOM 872 C C . LEU A 1 114 ? 2.246 -2.806 -1.678 1.00 84.12 114 LEU A C 1
ATOM 874 O O . LEU A 1 114 ? 2.489 -3.064 -2.852 1.00 84.12 114 LEU A O 1
ATOM 878 N N . HIS A 1 115 ? 2.931 -3.368 -0.692 1.00 86.75 115 HIS A N 1
ATOM 879 C CA . HIS A 1 115 ? 3.876 -4.452 -0.931 1.00 86.75 115 HIS A CA 1
ATOM 880 C C . HIS A 1 115 ? 3.127 -5.787 -1.013 1.00 86.75 115 HIS A C 1
ATOM 882 O O . HIS A 1 115 ? 2.187 -5.984 -0.247 1.00 86.75 115 HIS A O 1
ATOM 888 N N . GLN A 1 116 ? 3.591 -6.738 -1.838 1.00 83.94 116 GLN A N 1
ATOM 889 C CA . GLN A 1 116 ? 2.911 -8.031 -2.046 1.00 83.94 116 GLN A CA 1
ATOM 890 C C . GLN A 1 116 ? 2.551 -8.747 -0.735 1.00 83.94 116 GLN A C 1
ATOM 892 O O . GLN A 1 116 ? 1.465 -9.286 -0.587 1.00 83.94 116 GLN A O 1
ATOM 897 N N . ARG A 1 117 ? 3.449 -8.691 0.256 1.00 84.12 117 ARG A N 1
ATOM 898 C CA . ARG A 1 117 ? 3.224 -9.249 1.603 1.00 84.12 117 ARG A CA 1
ATOM 899 C C . ARG A 1 117 ? 1.952 -8.726 2.285 1.00 84.12 117 ARG A C 1
ATOM 901 O O . ARG A 1 117 ? 1.310 -9.462 3.019 1.00 84.12 117 ARG A O 1
ATOM 908 N N . ASP A 1 118 ? 1.632 -7.450 2.109 1.00 84.19 118 ASP A N 1
ATOM 909 C CA . ASP A 1 118 ? 0.514 -6.815 2.809 1.00 84.19 118 ASP A CA 1
ATOM 910 C C . ASP A 1 118 ? -0.793 -6.906 1.989 1.00 84.19 118 ASP A C 1
ATOM 912 O O . ASP A 1 118 ? -1.867 -6.596 2.504 1.00 84.19 118 ASP A O 1
ATOM 916 N N . ASN A 1 119 ? -0.719 -7.402 0.747 1.00 87.75 119 ASN A N 1
ATOM 917 C CA . ASN A 1 119 ? -1.851 -7.569 -0.164 1.00 87.75 119 ASN A CA 1
ATOM 918 C C . ASN A 1 119 ? -2.896 -8.573 0.346 1.00 87.75 119 ASN A C 1
ATOM 920 O O . ASN A 1 119 ? -4.094 -8.332 0.241 1.00 87.75 119 ASN A O 1
ATOM 924 N N . GLU A 1 120 ? -2.458 -9.643 1.013 1.00 89.00 120 GLU A N 1
ATOM 925 C CA . GLU A 1 120 ? -3.353 -10.604 1.676 1.00 89.00 120 GLU A CA 1
ATOM 926 C C . GLU A 1 120 ? -4.328 -9.925 2.640 1.00 89.00 120 GLU A C 1
ATOM 928 O O . GLU A 1 120 ? -5.516 -10.254 2.684 1.00 89.00 120 GLU A O 1
ATOM 933 N N . LYS A 1 121 ? -3.842 -8.939 3.399 1.00 88.00 121 LYS A N 1
ATOM 934 C CA . LYS A 1 121 ? -4.674 -8.240 4.374 1.00 88.00 121 LYS A CA 1
ATOM 935 C C . LYS A 1 121 ? -5.687 -7.322 3.694 1.00 88.00 121 LYS A C 1
ATOM 937 O O . LYS A 1 121 ? -6.844 -7.272 4.118 1.00 88.00 121 LYS A O 1
ATOM 942 N N . LEU A 1 122 ? -5.287 -6.656 2.609 1.00 89.94 122 LEU A N 1
ATOM 943 C CA . LEU A 1 122 ? -6.202 -5.873 1.782 1.00 89.94 122 LEU A CA 1
ATOM 944 C C . LEU A 1 122 ? -7.321 -6.761 1.225 1.00 89.94 122 LEU A C 1
ATOM 946 O O . LEU A 1 122 ? -8.494 -6.455 1.434 1.00 89.94 122 LEU A O 1
ATOM 950 N N . ILE A 1 123 ? -6.970 -7.889 0.606 1.00 93.19 123 ILE A N 1
ATOM 951 C CA . ILE A 1 123 ? -7.939 -8.851 0.067 1.00 93.19 123 ILE A CA 1
ATOM 952 C C . ILE A 1 123 ? -8.884 -9.335 1.172 1.00 93.19 123 ILE A C 1
ATOM 954 O O . ILE A 1 123 ? -10.100 -9.298 0.995 1.00 93.19 123 ILE A O 1
ATOM 958 N N . SER A 1 124 ? -8.362 -9.697 2.350 1.00 91.88 124 SER A N 1
ATOM 959 C CA . SER A 1 124 ? -9.199 -10.125 3.481 1.00 91.88 124 SER A CA 1
ATOM 960 C C . SER A 1 124 ? -10.188 -9.043 3.936 1.00 91.88 124 SER A C 1
ATOM 962 O O . SER A 1 124 ? -11.321 -9.347 4.306 1.00 91.88 124 SER A O 1
ATOM 964 N N . THR A 1 125 ? -9.796 -7.770 3.841 1.00 90.06 125 THR A N 1
ATOM 965 C CA . THR A 1 125 ? -10.653 -6.627 4.173 1.00 90.06 125 THR A CA 1
ATOM 966 C C . THR A 1 125 ? -11.775 -6.458 3.145 1.00 90.06 125 THR A C 1
ATOM 968 O O . THR A 1 125 ? -12.920 -6.213 3.523 1.00 90.06 125 THR A O 1
ATOM 971 N N . LEU A 1 126 ? -11.475 -6.627 1.853 1.00 93.00 126 LEU A N 1
ATOM 972 C CA . LEU A 1 126 ? -12.470 -6.578 0.775 1.00 93.00 126 LEU A CA 1
ATOM 973 C C . LEU A 1 126 ? -13.471 -7.736 0.877 1.00 93.00 126 LEU A C 1
ATOM 975 O O . LEU A 1 126 ? -14.674 -7.523 0.733 1.00 93.00 126 LEU A O 1
ATOM 979 N N . VAL A 1 127 ? -12.988 -8.939 1.200 1.00 93.88 127 VAL A N 1
ATOM 980 C CA . VAL A 1 127 ? -13.848 -10.098 1.472 1.00 93.88 127 VAL A CA 1
ATOM 981 C C . VAL A 1 127 ? -14.747 -9.815 2.673 1.00 93.88 127 VAL A C 1
ATOM 983 O O . VAL A 1 127 ? -15.952 -10.009 2.578 1.00 93.88 127 VAL A O 1
ATOM 986 N N . ASN A 1 128 ? -14.214 -9.271 3.769 1.00 90.38 128 ASN A N 1
ATOM 987 C CA . ASN A 1 128 ? -15.030 -8.917 4.930 1.00 90.38 128 ASN A CA 1
ATOM 988 C C . ASN A 1 128 ? -16.119 -7.880 4.591 1.00 90.38 128 ASN A C 1
ATOM 990 O O . ASN A 1 128 ? -17.255 -8.021 5.032 1.00 90.38 128 ASN A O 1
ATOM 994 N N . LEU A 1 129 ? -15.819 -6.869 3.762 1.00 91.25 129 LEU A N 1
ATOM 995 C CA . LEU A 1 129 ? -16.839 -5.922 3.289 1.00 91.25 129 LEU A CA 1
ATOM 996 C C . LEU A 1 129 ? -17.983 -6.627 2.559 1.00 91.25 129 LEU A C 1
ATOM 998 O O . LEU A 1 129 ? -19.142 -6.293 2.804 1.00 91.25 129 LEU A O 1
ATOM 1002 N N . LYS A 1 130 ? -17.663 -7.601 1.700 1.00 94.00 130 LYS A N 1
ATOM 1003 C CA . LYS A 1 130 ? -18.657 -8.443 1.027 1.00 94.00 130 LYS A CA 1
ATOM 1004 C C . LYS A 1 130 ? -19.483 -9.250 2.037 1.00 94.00 130 LYS A C 1
ATOM 1006 O O . LYS A 1 130 ? -20.708 -9.211 1.969 1.00 94.00 130 LYS A O 1
ATOM 1011 N N . GLU A 1 131 ? -18.839 -9.922 2.995 1.00 92.44 131 GLU A N 1
ATOM 1012 C CA . GLU A 1 131 ? -19.510 -10.754 4.014 1.00 92.44 131 GLU A CA 1
ATOM 1013 C C . GLU A 1 131 ? -20.454 -9.955 4.933 1.00 92.44 131 GLU A C 1
ATOM 1015 O O . GLU A 1 131 ? -21.424 -10.499 5.455 1.00 92.44 131 GLU A O 1
ATOM 1020 N N . LEU A 1 132 ? -20.246 -8.641 5.074 1.00 90.50 132 LEU A N 1
ATOM 1021 C CA . LEU A 1 132 ? -21.187 -7.734 5.748 1.00 90.50 132 LEU A CA 1
ATOM 1022 C C . LEU A 1 132 ? -22.479 -7.467 4.945 1.00 90.50 132 LEU A C 1
ATOM 1024 O O . LEU A 1 132 ? -23.325 -6.686 5.379 1.00 90.50 132 LEU A O 1
ATOM 1028 N N . GLY A 1 133 ? -22.656 -8.100 3.782 1.00 93.00 133 GLY A N 1
ATOM 1029 C CA . GLY A 1 133 ? -23.830 -7.940 2.922 1.00 93.00 133 GLY A CA 1
ATOM 1030 C C . GLY A 1 133 ? -23.710 -6.780 1.934 1.00 93.00 133 GLY A C 1
ATOM 1031 O O . GLY A 1 133 ? -24.721 -6.191 1.548 1.00 93.00 133 GLY A O 1
ATOM 1032 N N . ASN A 1 134 ? -22.486 -6.421 1.543 1.00 95.69 134 ASN A N 1
ATOM 1033 C CA . ASN A 1 134 ? -22.227 -5.391 0.539 1.00 95.69 134 ASN A CA 1
ATOM 1034 C C . ASN A 1 134 ? -21.803 -6.001 -0.796 1.00 95.69 134 ASN A C 1
ATOM 1036 O O . ASN A 1 134 ? -21.358 -7.143 -0.876 1.00 95.69 134 ASN A O 1
ATOM 1040 N N . THR A 1 135 ? -21.893 -5.200 -1.855 1.00 97.19 135 THR A N 1
ATOM 1041 C CA . THR A 1 135 ? -21.279 -5.524 -3.147 1.00 97.19 135 THR A CA 1
ATOM 1042 C C . THR A 1 135 ? -19.978 -4.746 -3.288 1.00 97.19 135 THR A C 1
ATOM 1044 O O . THR A 1 135 ? -19.940 -3.551 -2.999 1.00 97.19 135 THR A O 1
ATOM 1047 N N . VAL A 1 136 ? -18.915 -5.409 -3.739 1.00 96.75 136 VAL A N 1
ATOM 1048 C CA . VAL A 1 136 ? -17.589 -4.805 -3.905 1.00 96.75 136 VAL A CA 1
ATOM 1049 C C . VAL A 1 136 ? -17.138 -5.002 -5.350 1.00 96.75 136 VAL A C 1
ATOM 1051 O O . VAL A 1 136 ? -16.974 -6.132 -5.800 1.00 96.75 136 VAL A O 1
ATOM 1054 N N . ILE A 1 137 ? -16.958 -3.902 -6.078 1.00 97.81 137 ILE A N 1
ATOM 1055 C CA . ILE A 1 137 ? -16.393 -3.870 -7.430 1.00 97.81 137 ILE A CA 1
ATOM 1056 C C . ILE A 1 137 ? -14.999 -3.266 -7.331 1.00 97.81 137 ILE A C 1
ATOM 1058 O O . ILE A 1 137 ? -14.832 -2.176 -6.780 1.00 97.81 137 ILE A O 1
ATOM 1062 N N . VAL A 1 138 ? -14.008 -3.966 -7.872 1.00 96.38 138 VAL A N 1
ATOM 1063 C CA . VAL A 1 138 ? -12.607 -3.555 -7.809 1.00 96.38 138 VAL A CA 1
ATOM 1064 C C . VAL A 1 138 ? -12.006 -3.608 -9.207 1.00 96.38 138 VAL A C 1
ATOM 1066 O O . VAL A 1 138 ? -12.087 -4.640 -9.869 1.00 96.38 138 VAL A O 1
ATOM 1069 N N . VAL A 1 139 ? -11.407 -2.502 -9.643 1.00 97.00 139 VAL A N 1
ATOM 1070 C CA . VAL A 1 139 ? -10.470 -2.492 -10.773 1.00 97.00 139 VAL A CA 1
ATOM 1071 C C . VAL A 1 139 ? -9.115 -2.928 -10.236 1.00 97.00 139 VAL A C 1
ATOM 1073 O O . VAL A 1 139 ? -8.611 -2.305 -9.308 1.00 97.00 139 VAL A O 1
ATOM 1076 N N . GLU A 1 140 ? -8.554 -4.014 -10.763 1.00 95.50 140 GLU A N 1
ATOM 1077 C CA . GLU A 1 140 ? -7.279 -4.566 -10.302 1.00 95.50 140 GLU A CA 1
ATOM 1078 C C . GLU A 1 140 ? -6.539 -5.308 -11.412 1.00 95.50 140 GLU A C 1
ATOM 1080 O O . GLU A 1 140 ? -7.129 -5.794 -12.382 1.00 95.50 140 GLU A O 1
ATOM 1085 N N . HIS A 1 141 ? -5.233 -5.438 -11.203 1.00 94.81 141 HIS A N 1
ATOM 1086 C CA . HIS A 1 141 ? -4.325 -6.192 -12.065 1.00 94.81 141 HIS A CA 1
ATOM 1087 C C . HIS A 1 141 ? -3.494 -7.219 -11.283 1.00 94.81 141 HIS A C 1
ATOM 1089 O O . HIS A 1 141 ? -2.808 -8.043 -11.891 1.00 94.81 141 HIS A O 1
ATOM 1095 N N . ASP A 1 142 ? -3.554 -7.201 -9.947 1.00 94.75 142 ASP A N 1
ATOM 1096 C CA . ASP A 1 142 ? -2.865 -8.171 -9.104 1.00 94.75 142 ASP A CA 1
ATOM 1097 C C . ASP A 1 142 ? -3.466 -9.585 -9.228 1.00 94.75 142 ASP A C 1
ATOM 1099 O O . ASP A 1 142 ? -4.666 -9.821 -9.060 1.00 94.75 142 ASP A O 1
ATOM 1103 N N . GLU A 1 143 ? -2.590 -10.560 -9.479 1.00 94.56 143 GLU A N 1
ATOM 1104 C CA . GLU A 1 143 ? -2.960 -11.961 -9.679 1.00 94.56 143 GLU A CA 1
ATOM 1105 C C . GLU A 1 143 ? -3.675 -12.554 -8.459 1.00 94.56 143 GLU A C 1
ATOM 1107 O O . GLU A 1 143 ? -4.635 -13.312 -8.611 1.00 94.56 143 GLU A O 1
ATOM 1112 N N . GLN A 1 144 ? -3.232 -12.222 -7.245 1.00 94.25 144 GLN A N 1
ATOM 1113 C CA . GLN A 1 144 ? -3.811 -12.779 -6.024 1.00 94.25 144 GLN A CA 1
ATOM 1114 C C . GLN A 1 144 ? -5.253 -12.302 -5.819 1.00 94.25 144 GLN A C 1
ATOM 1116 O O . GLN A 1 144 ? -6.123 -13.090 -5.435 1.00 94.25 144 GLN A O 1
ATOM 1121 N N . THR A 1 145 ? -5.521 -11.036 -6.135 1.00 95.62 145 THR A N 1
ATOM 1122 C CA . THR A 1 145 ? -6.859 -10.448 -6.087 1.00 95.62 145 THR A CA 1
ATOM 1123 C C . THR A 1 145 ? -7.769 -11.086 -7.128 1.00 95.62 145 THR A C 1
ATOM 1125 O O . THR A 1 145 ? -8.850 -11.559 -6.777 1.00 95.62 145 THR A O 1
ATOM 1128 N N . LEU A 1 146 ? -7.308 -11.205 -8.379 1.00 96.75 146 LEU A N 1
ATOM 1129 C CA . LEU A 1 146 ? -8.062 -11.866 -9.449 1.00 96.75 146 LEU A CA 1
ATOM 1130 C C . LEU A 1 146 ? -8.399 -13.319 -9.099 1.00 96.75 146 LEU A C 1
ATOM 1132 O O . LEU A 1 146 ? -9.514 -13.772 -9.333 1.00 96.75 146 LEU A O 1
ATOM 1136 N N . ARG A 1 147 ? -7.464 -14.052 -8.486 1.00 96.19 147 ARG A N 1
ATOM 1137 C CA . ARG A 1 147 ? -7.698 -15.438 -8.055 1.00 96.19 147 ARG A CA 1
ATOM 1138 C C . ARG A 1 147 ? -8.688 -15.568 -6.897 1.00 96.19 147 ARG A C 1
ATOM 1140 O O . ARG A 1 147 ? -9.287 -16.629 -6.754 1.00 96.19 147 ARG A O 1
ATOM 1147 N N . THR A 1 148 ? -8.835 -14.530 -6.078 1.00 96.44 148 THR A N 1
ATOM 1148 C CA . THR A 1 148 ? -9.752 -14.521 -4.924 1.00 96.44 148 THR A CA 1
ATOM 1149 C C . THR A 1 148 ? -11.146 -14.005 -5.292 1.00 96.44 148 THR A C 1
ATOM 1151 O O . THR A 1 148 ? -12.095 -14.215 -4.541 1.00 96.44 148 THR A O 1
ATOM 1154 N N . ALA A 1 149 ? -11.285 -13.328 -6.432 1.00 97.44 149 ALA A N 1
ATOM 1155 C CA . ALA A 1 149 ? -12.545 -12.748 -6.867 1.00 97.44 149 ALA A CA 1
ATOM 1156 C C . ALA A 1 149 ? -13.626 -13.818 -7.094 1.00 97.44 149 ALA A C 1
ATOM 1158 O O . ALA A 1 149 ? -13.400 -14.826 -7.764 1.00 97.44 149 ALA A O 1
ATOM 1159 N N . ASP A 1 150 ? -14.835 -13.550 -6.594 1.00 98.06 150 ASP A N 1
ATOM 1160 C CA . ASP A 1 150 ? -16.000 -14.406 -6.843 1.00 98.06 150 ASP A CA 1
ATOM 1161 C C . ASP A 1 150 ? -16.451 -14.335 -8.316 1.00 98.06 150 ASP A C 1
ATOM 1163 O O . ASP A 1 150 ? -16.990 -15.297 -8.866 1.00 98.06 150 ASP A O 1
ATOM 1167 N N . TYR A 1 151 ? -16.233 -13.185 -8.963 1.00 98.38 151 TYR A N 1
ATOM 1168 C CA . TYR A 1 151 ? -16.612 -12.918 -10.347 1.00 98.38 151 TYR A CA 1
ATOM 1169 C C . TYR A 1 151 ? -15.646 -11.913 -10.980 1.00 98.38 151 TYR A C 1
ATOM 1171 O O . TYR A 1 151 ? -15.276 -10.921 -10.353 1.00 98.38 151 TYR A O 1
ATOM 1179 N N . ILE A 1 152 ? -15.262 -12.150 -12.231 1.00 98.50 152 ILE A N 1
ATOM 1180 C CA . ILE A 1 152 ? -14.310 -11.334 -12.986 1.00 98.50 152 ILE A CA 1
ATOM 1181 C C . ILE A 1 152 ? -14.990 -10.846 -14.265 1.00 98.50 152 ILE A C 1
ATOM 1183 O O . ILE A 1 152 ? -15.730 -11.589 -14.913 1.00 98.50 152 ILE A O 1
ATOM 1187 N N . ILE A 1 153 ? -14.727 -9.592 -14.632 1.00 98.12 153 ILE A N 1
ATOM 1188 C CA . ILE A 1 153 ? -15.084 -9.010 -15.928 1.00 98.12 153 ILE A CA 1
ATOM 1189 C C . ILE A 1 153 ? -13.782 -8.548 -16.575 1.00 98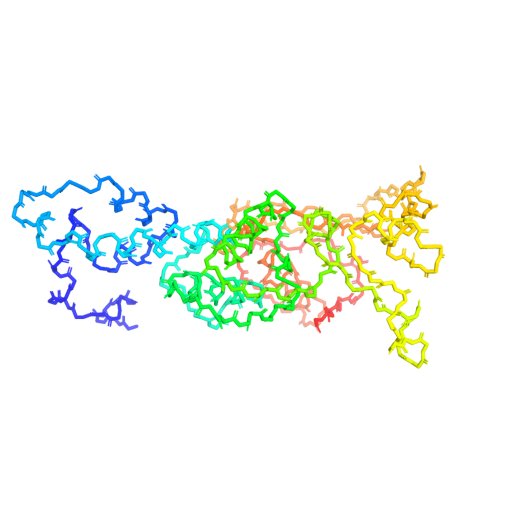.12 153 ILE A C 1
ATOM 1191 O O . ILE A 1 153 ? -13.135 -7.635 -16.072 1.00 98.12 153 ILE A O 1
ATOM 1195 N N . ASP A 1 154 ? -13.405 -9.191 -17.676 1.00 97.75 154 ASP A N 1
ATOM 1196 C CA . ASP A 1 154 ? -12.216 -8.852 -18.452 1.00 97.75 154 ASP A CA 1
ATOM 1197 C C . ASP A 1 154 ? -12.595 -7.891 -19.583 1.00 97.75 154 ASP A C 1
ATOM 1199 O O . ASP A 1 154 ? -13.436 -8.212 -20.432 1.00 97.75 154 ASP A O 1
ATOM 1203 N N . VAL A 1 155 ? -11.991 -6.704 -19.576 1.00 96.62 155 VAL A N 1
ATOM 1204 C CA . VAL A 1 155 ? -12.246 -5.641 -20.555 1.00 96.62 155 VAL A CA 1
ATOM 1205 C C . VAL A 1 155 ? -11.048 -5.526 -21.487 1.00 96.62 155 VAL A C 1
ATOM 1207 O O . VAL A 1 155 ? -9.908 -5.433 -21.042 1.00 96.62 155 VAL A O 1
ATOM 1210 N N . GLY A 1 156 ? -11.300 -5.508 -22.791 1.00 92.94 156 GLY A N 1
ATOM 1211 C CA . GLY A 1 156 ? -10.252 -5.490 -23.809 1.00 92.94 156 GLY A CA 1
ATOM 1212 C C . GLY A 1 156 ? -10.849 -5.360 -25.210 1.00 92.94 156 GLY A C 1
ATOM 1213 O O . GLY A 1 156 ? -11.868 -4.676 -25.347 1.00 92.94 156 GLY A O 1
ATOM 1214 N N . PRO A 1 157 ? -10.252 -5.987 -26.246 1.00 88.50 157 PRO A N 1
ATOM 1215 C CA . PRO A 1 157 ? -9.014 -6.792 -26.243 1.00 88.50 157 PRO A CA 1
ATOM 1216 C C . PRO A 1 157 ? -7.710 -5.972 -26.205 1.00 88.50 157 PRO A C 1
ATOM 1218 O O . PRO A 1 157 ? -6.639 -6.531 -25.971 1.00 88.50 157 PRO A O 1
ATOM 1221 N N . GLY A 1 158 ? -7.779 -4.661 -26.440 1.00 89.31 158 GLY A N 1
ATOM 1222 C CA . GLY A 1 158 ? -6.648 -3.735 -26.378 1.00 89.31 158 GLY A CA 1
ATOM 1223 C C . GLY A 1 158 ? -6.992 -2.434 -25.652 1.00 89.31 158 GLY A C 1
ATOM 1224 O O . GLY A 1 158 ? -8.024 -2.319 -24.999 1.00 89.31 158 GLY A O 1
ATOM 1225 N N . ALA A 1 159 ? -6.116 -1.436 -25.768 1.00 89.44 159 ALA A N 1
ATOM 1226 C CA . ALA A 1 159 ? -6.319 -0.111 -25.181 1.00 89.44 159 ALA A CA 1
ATOM 1227 C C . ALA A 1 159 ? -6.869 0.899 -26.207 1.00 89.44 159 ALA A C 1
ATOM 1229 O O . ALA A 1 159 ? -6.659 0.768 -27.417 1.00 89.44 159 ALA A O 1
ATOM 1230 N N . GLY A 1 160 ? -7.536 1.951 -25.722 1.00 92.25 160 GLY A N 1
ATOM 1231 C CA . GLY A 1 160 ? -8.065 3.030 -26.563 1.00 92.25 160 GLY A CA 1
ATOM 1232 C C . GLY A 1 160 ? -9.158 2.544 -27.519 1.00 92.25 160 GLY A C 1
ATOM 1233 O O . GLY A 1 160 ? -10.090 1.868 -27.098 1.00 92.25 160 GLY A O 1
ATOM 1234 N N . ILE A 1 161 ? -9.031 2.869 -28.812 1.00 92.06 161 ILE A N 1
ATOM 1235 C CA . ILE A 1 161 ? -10.005 2.474 -29.851 1.00 92.06 161 ILE A CA 1
ATOM 1236 C C . ILE A 1 161 ? -10.099 0.956 -30.070 1.00 92.06 161 ILE A C 1
ATOM 1238 O O . ILE A 1 161 ? -11.027 0.497 -30.724 1.00 92.06 161 ILE A O 1
ATOM 1242 N N . TYR A 1 162 ? -9.130 0.194 -29.557 1.00 90.69 162 TYR A N 1
ATOM 1243 C CA . TYR A 1 162 ? -9.078 -1.267 -29.651 1.00 90.69 162 TYR A CA 1
ATOM 1244 C C . TYR A 1 162 ? -9.619 -1.959 -28.390 1.00 90.69 162 TYR A C 1
ATOM 1246 O O . TYR A 1 162 ? -9.474 -3.172 -28.255 1.00 90.69 162 TYR A O 1
ATOM 1254 N N . GLY A 1 163 ? -10.160 -1.188 -27.444 1.00 93.69 163 GLY A N 1
ATOM 1255 C CA . GLY A 1 163 ? -10.753 -1.674 -26.204 1.00 93.69 163 GLY A CA 1
ATOM 1256 C C . GLY A 1 163 ? -12.244 -1.361 -26.100 1.00 93.69 163 GLY A C 1
ATOM 1257 O O . GLY A 1 163 ? -12.890 -0.986 -27.075 1.00 93.69 163 GLY A O 1
ATOM 1258 N N . GLY A 1 164 ? -12.774 -1.450 -24.879 1.00 92.81 164 GLY A N 1
ATOM 1259 C CA . GLY A 1 164 ? -14.164 -1.091 -24.576 1.00 92.81 164 GLY A CA 1
ATOM 1260 C C . GLY A 1 164 ? -15.164 -2.236 -24.734 1.00 92.81 164 GLY A C 1
ATOM 1261 O O . GLY A 1 164 ? -16.367 -2.010 -24.613 1.00 92.81 164 GLY A O 1
ATOM 1262 N N . GLU A 1 165 ? -14.685 -3.460 -24.955 1.00 96.00 165 GLU A N 1
ATOM 1263 C CA . GLU A 1 165 ? -15.515 -4.658 -25.043 1.00 96.00 165 GLU A CA 1
ATOM 1264 C C . GLU A 1 165 ? -15.315 -5.557 -23.819 1.00 96.00 165 GLU A C 1
ATOM 1266 O O . GLU A 1 165 ? -14.220 -5.647 -23.260 1.00 96.00 165 GLU A O 1
ATOM 1271 N N . VAL A 1 166 ? -16.378 -6.255 -23.407 1.00 97.25 166 VAL A N 1
ATOM 1272 C CA . VAL A 1 166 ? -16.283 -7.319 -22.398 1.00 97.25 166 VAL A CA 1
ATOM 1273 C C . VAL A 1 166 ? -15.863 -8.604 -23.104 1.00 97.25 166 VAL A C 1
ATOM 1275 O O . VAL A 1 166 ? -16.681 -9.257 -23.752 1.00 97.25 166 VAL A O 1
ATOM 1278 N N . VAL A 1 167 ? -14.588 -8.958 -22.969 1.00 96.75 167 VAL A N 1
ATOM 1279 C CA . VAL A 1 167 ? -13.958 -10.092 -23.661 1.00 96.75 167 VAL A CA 1
ATOM 1280 C C . VAL A 1 167 ? -14.312 -11.417 -22.987 1.00 96.75 167 VAL A C 1
ATOM 1282 O O . VAL A 1 167 ? -14.596 -12.420 -23.647 1.00 96.75 167 VAL A O 1
ATOM 1285 N N . ALA A 1 168 ? -14.319 -11.420 -21.656 1.00 97.31 168 ALA A N 1
ATOM 1286 C CA . ALA A 1 168 ? -14.680 -12.566 -20.840 1.00 97.31 168 ALA A CA 1
ATOM 1287 C C . ALA A 1 168 ? -15.362 -12.098 -19.552 1.00 97.31 168 ALA A C 1
ATOM 1289 O O . ALA A 1 168 ? -15.094 -11.009 -19.047 1.00 97.31 168 ALA A O 1
ATOM 1290 N N . LYS A 1 169 ? -16.263 -12.918 -19.014 1.00 97.94 169 LYS A N 1
ATOM 1291 C CA . LYS A 1 169 ? -16.891 -12.677 -17.714 1.00 97.94 169 LYS A CA 1
ATOM 1292 C C . LYS A 1 169 ? -17.298 -13.997 -17.079 1.00 97.94 169 LYS A C 1
ATOM 1294 O O . LYS A 1 169 ? -17.733 -14.892 -17.801 1.00 97.94 169 LYS A O 1
ATOM 1299 N N . GLY A 1 170 ? -17.194 -14.104 -15.762 1.00 98.12 170 GLY A N 1
ATOM 1300 C CA . GLY A 1 170 ? -17.539 -15.331 -15.049 1.00 98.12 170 GLY A CA 1
ATOM 1301 C C . GLY A 1 170 ? -16.660 -15.566 -13.833 1.00 98.12 170 GLY A C 1
ATOM 1302 O O . GLY A 1 170 ? -16.059 -14.643 -13.287 1.00 98.12 170 GLY A O 1
ATOM 1303 N N . THR A 1 171 ? -16.582 -16.824 -13.425 1.00 98.25 171 THR A N 1
ATOM 1304 C CA . THR A 1 171 ? -15.639 -17.298 -12.412 1.00 98.25 171 THR A CA 1
ATOM 1305 C C . THR A 1 171 ? -14.208 -17.292 -12.952 1.00 98.25 171 THR A C 1
ATOM 1307 O O . THR A 1 171 ? -13.978 -17.209 -14.161 1.00 98.25 171 THR A O 1
ATOM 1310 N N . LEU A 1 172 ? -13.221 -17.471 -12.070 1.00 97.75 172 LEU A N 1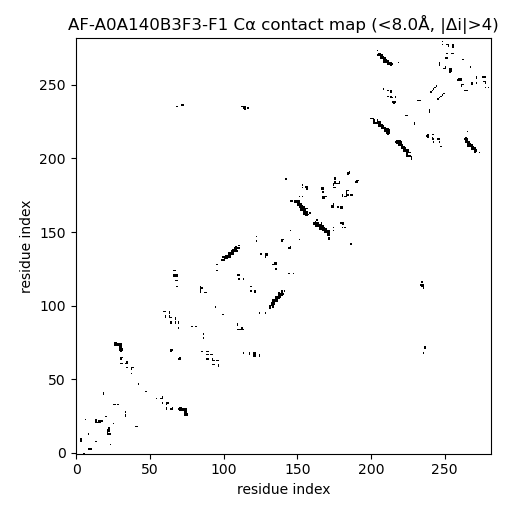
ATOM 1311 C CA . LEU A 1 172 ? -11.826 -17.656 -12.480 1.00 97.75 172 LEU A CA 1
ATOM 1312 C C . LEU A 1 172 ? -11.661 -18.778 -13.525 1.00 97.75 172 LEU A C 1
ATOM 1314 O O . LEU A 1 172 ? -10.877 -18.629 -14.458 1.00 97.75 172 LEU A O 1
ATOM 1318 N N . ALA A 1 173 ? -12.405 -19.882 -13.398 1.00 97.62 173 ALA A N 1
ATOM 1319 C CA . ALA A 1 173 ? -12.343 -20.991 -14.350 1.00 97.62 173 ALA A CA 1
ATOM 1320 C C . ALA A 1 173 ? -12.816 -20.573 -15.751 1.00 97.62 173 ALA A C 1
ATOM 1322 O O . ALA A 1 173 ? -12.175 -20.924 -16.743 1.00 97.62 173 ALA A O 1
ATOM 1323 N N . ASP A 1 174 ? -13.876 -19.765 -15.827 1.00 97.75 174 ASP A N 1
ATOM 1324 C CA . ASP A 1 174 ? -14.397 -19.245 -17.092 1.00 97.75 174 ASP A CA 1
ATOM 1325 C C . ASP A 1 174 ? -13.360 -18.344 -17.778 1.00 97.75 174 ASP A C 1
ATOM 1327 O O . ASP A 1 174 ? -13.090 -18.514 -18.967 1.00 97.75 174 ASP A O 1
ATOM 1331 N N . ILE A 1 175 ? -12.709 -17.450 -17.019 1.00 97.94 175 ILE A N 1
ATOM 1332 C CA . ILE A 1 175 ? -11.645 -16.572 -17.536 1.00 97.94 175 ILE A CA 1
ATOM 1333 C C . ILE A 1 175 ? -10.449 -17.383 -18.045 1.00 97.94 175 ILE A C 1
ATOM 1335 O O . ILE A 1 175 ? -9.947 -17.116 -19.134 1.00 97.94 175 ILE A O 1
ATOM 1339 N N . LEU A 1 176 ? -10.004 -18.395 -17.292 1.00 96.94 176 LEU A N 1
ATOM 1340 C CA . LEU A 1 176 ? -8.875 -19.250 -17.678 1.00 96.94 176 LEU A CA 1
ATOM 1341 C C . LEU A 1 176 ? -9.158 -20.088 -18.932 1.00 96.94 176 LEU A C 1
ATOM 1343 O O . LEU A 1 176 ? -8.226 -20.411 -19.664 1.00 96.94 176 LEU A O 1
ATOM 1347 N N . SER A 1 177 ? -10.421 -20.451 -19.167 1.00 96.38 177 SER A N 1
ATOM 1348 C CA . SER A 1 177 ? -10.842 -21.239 -20.331 1.00 96.38 177 SER A CA 1
ATOM 1349 C C . SER A 1 177 ? -11.074 -20.412 -21.602 1.00 96.38 177 SER A C 1
ATOM 1351 O O . SER A 1 177 ? -11.264 -20.981 -22.675 1.00 96.38 177 SER A O 1
ATOM 1353 N N . ASN A 1 178 ? -11.085 -19.079 -21.501 1.00 95.50 178 ASN A N 1
ATOM 1354 C CA . ASN A 1 178 ? -11.411 -18.197 -22.615 1.00 95.50 178 ASN A CA 1
ATOM 1355 C C . ASN A 1 178 ? -10.149 -17.761 -23.379 1.00 95.50 178 ASN A C 1
ATOM 1357 O O . ASN A 1 178 ? -9.413 -16.877 -22.942 1.00 95.50 178 ASN A O 1
ATOM 1361 N N . ASP A 1 179 ? -9.955 -18.317 -24.577 1.00 94.12 179 ASP A N 1
ATOM 1362 C CA . ASP A 1 179 ? -8.813 -18.018 -25.453 1.00 94.12 179 ASP A CA 1
ATOM 1363 C C . ASP A 1 179 ? -8.761 -16.566 -25.966 1.00 94.12 179 ASP A C 1
ATOM 1365 O O . ASP A 1 179 ? -7.727 -16.130 -26.480 1.00 94.12 179 ASP A O 1
ATOM 1369 N N . ASN A 1 180 ? -9.841 -15.790 -25.847 1.00 94.12 180 ASN A N 1
ATOM 1370 C CA . ASN A 1 180 ? -9.836 -14.371 -26.209 1.00 94.12 180 ASN A CA 1
ATOM 1371 C C . ASN A 1 180 ? -9.374 -13.478 -25.049 1.00 94.12 180 ASN A C 1
ATOM 1373 O O . ASN A 1 180 ? -8.917 -12.364 -25.298 1.00 94.12 180 ASN A O 1
ATOM 1377 N N . SER A 1 181 ? -9.432 -13.959 -23.801 1.00 96.19 181 SER A N 1
ATOM 1378 C CA . SER A 1 181 ? -9.009 -13.199 -22.621 1.00 96.19 181 SER A CA 1
ATOM 1379 C C . SER A 1 181 ? -7.485 -13.120 -22.534 1.00 96.19 181 SER A C 1
ATOM 1381 O O . SER A 1 181 ? -6.803 -14.117 -22.282 1.00 96.19 181 SER A O 1
ATOM 1383 N N . LEU A 1 182 ? -6.922 -11.918 -22.703 1.00 95.31 182 LEU A N 1
ATOM 1384 C CA . LEU A 1 182 ? -5.490 -11.693 -22.483 1.00 95.31 182 LEU A CA 1
ATOM 1385 C C . LEU A 1 182 ? -5.123 -11.981 -21.021 1.00 95.31 182 LEU A C 1
ATOM 1387 O O . LEU A 1 182 ? -4.124 -12.649 -20.750 1.00 95.31 182 LEU A O 1
ATOM 1391 N N . THR A 1 183 ? -5.974 -11.541 -20.094 1.00 95.69 183 THR A N 1
ATOM 1392 C CA . THR A 1 183 ? -5.842 -11.785 -18.655 1.00 95.69 183 THR A CA 1
ATOM 1393 C C . THR A 1 183 ? -5.817 -13.286 -18.350 1.00 95.69 183 THR A C 1
ATOM 1395 O O . THR A 1 183 ? -4.907 -13.764 -17.670 1.00 95.69 183 THR A O 1
ATOM 1398 N N . GLY A 1 184 ? -6.735 -14.068 -18.931 1.00 96.44 184 GLY A N 1
ATOM 1399 C CA . GLY A 1 184 ? -6.770 -15.528 -18.804 1.00 96.44 184 GLY A CA 1
ATOM 1400 C C . GLY A 1 184 ? -5.491 -16.212 -19.297 1.00 96.44 184 GLY A C 1
ATOM 1401 O O . GLY A 1 184 ? -4.979 -17.126 -18.642 1.00 96.44 184 GLY A O 1
ATOM 1402 N N . LYS A 1 185 ? -4.897 -15.728 -20.395 1.00 96.12 185 LYS A N 1
ATOM 1403 C CA . LYS A 1 185 ? -3.617 -16.244 -20.916 1.00 96.12 185 LYS A CA 1
ATOM 1404 C C . LYS A 1 185 ? -2.439 -16.005 -19.973 1.00 96.12 185 LYS A C 1
ATOM 1406 O O . LYS A 1 185 ? -1.582 -16.881 -19.850 1.00 96.12 185 LYS A O 1
ATOM 1411 N N . TYR A 1 186 ? -2.388 -14.857 -19.297 1.00 96.00 186 TYR A N 1
ATOM 1412 C CA . TYR A 1 186 ? -1.363 -14.594 -18.281 1.00 96.00 186 TYR A CA 1
ATOM 1413 C C . TYR A 1 186 ? -1.596 -15.420 -17.008 1.00 96.00 186 TYR A C 1
ATOM 1415 O O . TYR A 1 186 ? -0.667 -16.062 -16.521 1.00 96.00 186 TYR A O 1
ATOM 1423 N N . LEU A 1 187 ? -2.836 -15.489 -16.511 1.00 95.44 187 LEU A N 1
ATOM 1424 C CA . LEU A 1 187 ? -3.181 -16.240 -15.294 1.00 95.44 187 LEU A CA 1
ATOM 1425 C C . LEU A 1 187 ? -3.006 -17.762 -15.440 1.00 95.44 187 LEU A C 1
ATOM 1427 O O . LEU A 1 187 ? -2.699 -18.448 -14.461 1.00 95.44 187 LEU A O 1
ATOM 1431 N N . SER A 1 188 ? -3.202 -18.303 -16.645 1.00 95.38 188 SER A N 1
ATOM 1432 C CA . SER A 1 188 ? -2.941 -19.716 -16.971 1.00 95.38 188 SER A CA 1
ATOM 1433 C C . SER A 1 188 ? -1.457 -20.008 -17.219 1.00 95.38 188 SER A C 1
ATOM 1435 O O . SER A 1 188 ? -1.042 -21.167 -17.241 1.00 95.38 188 SER A O 1
ATOM 1437 N N . GLY A 1 189 ? -0.642 -18.968 -17.414 1.00 93.81 189 GLY A N 1
ATOM 1438 C CA . GLY A 1 189 ? 0.763 -19.086 -17.778 1.00 93.81 189 GLY A CA 1
ATOM 1439 C C . GLY A 1 189 ? 1.008 -19.474 -19.239 1.00 93.81 189 GLY A C 1
ATOM 1440 O O . GLY A 1 189 ? 2.141 -19.827 -19.568 1.00 93.81 189 GLY A O 1
ATOM 1441 N N . GLN A 1 190 ? -0.005 -19.415 -20.112 1.00 94.56 190 GLN A N 1
ATOM 1442 C CA . GLN A 1 190 ? 0.201 -19.508 -21.564 1.00 94.56 190 GLN A CA 1
ATOM 1443 C C . GLN A 1 190 ? 1.075 -18.349 -22.064 1.00 94.56 190 GLN A C 1
ATOM 1445 O O . GLN A 1 190 ? 1.978 -18.549 -22.874 1.00 94.56 190 GLN A O 1
ATOM 1450 N N . LEU A 1 191 ? 0.830 -17.147 -21.536 1.00 94.81 191 LEU A N 1
ATOM 1451 C CA . LEU A 1 191 ? 1.694 -15.982 -21.682 1.00 94.81 191 LEU A CA 1
ATOM 1452 C C . LEU A 1 191 ? 2.395 -15.701 -20.356 1.00 94.81 191 LEU A C 1
ATOM 1454 O O . LEU A 1 191 ? 1.828 -15.885 -19.280 1.00 94.81 191 LEU A O 1
ATOM 1458 N N . LYS A 1 192 ? 3.650 -15.258 -20.431 1.00 94.56 192 LYS A N 1
ATOM 1459 C CA . LYS A 1 192 ? 4.460 -14.890 -19.267 1.00 94.56 192 LYS A CA 1
ATOM 1460 C C . LYS A 1 192 ? 5.339 -13.704 -19.621 1.00 94.56 192 LYS A C 1
ATOM 1462 O O . LYS A 1 192 ? 5.759 -13.555 -20.765 1.00 94.56 192 LYS A O 1
ATOM 1467 N N . VAL A 1 193 ? 5.648 -12.883 -18.625 1.00 92.56 193 VAL A N 1
ATOM 1468 C CA . VAL A 1 193 ? 6.693 -11.867 -18.764 1.00 92.56 193 VAL A CA 1
ATOM 1469 C C . VAL A 1 193 ? 8.040 -12.587 -18.749 1.00 92.56 193 VAL A C 1
ATOM 1471 O O . VAL A 1 193 ? 8.399 -13.225 -17.757 1.00 92.56 193 VAL A O 1
ATOM 1474 N N . GLU A 1 194 ? 8.771 -12.533 -19.861 1.00 93.81 194 GLU A N 1
ATOM 1475 C CA . GLU A 1 194 ? 10.072 -13.188 -19.960 1.00 93.81 194 GLU A CA 1
ATOM 1476 C C . GLU A 1 194 ? 11.088 -12.531 -19.023 1.00 93.81 194 GLU A C 1
ATOM 1478 O O . GLU A 1 194 ? 11.318 -11.321 -19.058 1.00 93.81 194 GLU A O 1
ATOM 1483 N N . VAL A 1 195 ? 11.742 -13.347 -18.196 1.00 93.31 195 VAL A N 1
ATOM 1484 C CA . VAL A 1 195 ? 12.856 -12.884 -17.368 1.00 93.31 195 VAL A CA 1
ATOM 1485 C C . VAL A 1 195 ? 14.122 -12.866 -18.232 1.00 93.31 195 VAL A C 1
ATOM 1487 O O . VAL A 1 195 ? 14.488 -13.914 -18.775 1.00 93.31 195 VAL A O 1
ATOM 1490 N N . PRO A 1 196 ? 14.834 -11.726 -18.348 1.00 94.38 196 PRO A N 1
ATOM 1491 C CA . PRO A 1 196 ? 16.054 -11.653 -19.142 1.00 94.38 196 PRO A CA 1
ATOM 1492 C C . PRO A 1 196 ? 17.081 -12.699 -18.697 1.00 94.38 196 PRO A C 1
ATOM 1494 O O . PRO A 1 196 ? 17.515 -12.703 -17.542 1.00 94.38 196 PRO A O 1
ATOM 1497 N N . LYS A 1 197 ? 17.504 -13.568 -19.626 1.00 95.12 197 LYS A N 1
ATOM 1498 C CA . LYS A 1 197 ? 18.523 -14.607 -19.369 1.00 95.12 197 LYS A CA 1
ATOM 1499 C C . LYS A 1 197 ? 19.883 -14.013 -19.004 1.00 95.12 197 LYS A C 1
ATOM 1501 O O . LYS A 1 197 ? 20.662 -14.634 -18.289 1.00 95.12 197 LYS A O 1
ATOM 1506 N N . VAL A 1 198 ? 20.165 -12.813 -19.506 1.00 95.88 198 VAL A N 1
ATOM 1507 C CA . VAL A 1 198 ? 21.395 -12.068 -19.240 1.00 95.88 198 VAL A CA 1
ATOM 1508 C C . VAL A 1 198 ? 21.013 -10.706 -18.678 1.00 95.88 198 VAL A C 1
ATOM 1510 O O . VAL A 1 198 ? 20.212 -9.986 -19.271 1.00 95.88 198 VAL A O 1
ATOM 1513 N N . ARG A 1 199 ? 21.595 -10.347 -17.531 1.00 94.94 199 ARG A N 1
ATOM 1514 C CA . ARG A 1 199 ? 21.476 -9.011 -16.934 1.00 94.94 199 ARG A CA 1
ATOM 1515 C C . ARG A 1 199 ? 22.736 -8.212 -17.235 1.00 94.94 199 ARG A C 1
ATOM 1517 O O . ARG A 1 199 ? 23.838 -8.761 -17.218 1.00 94.94 199 ARG A O 1
ATOM 1524 N N . ARG A 1 200 ? 22.581 -6.912 -17.486 1.00 94.94 200 ARG A N 1
ATOM 1525 C CA . ARG A 1 200 ? 23.725 -6.008 -17.623 1.00 94.94 200 ARG A CA 1
ATOM 1526 C C . ARG A 1 200 ? 24.479 -5.968 -16.294 1.00 94.94 200 ARG A C 1
ATOM 1528 O O . ARG A 1 200 ? 23.874 -5.722 -15.254 1.00 94.94 200 ARG A O 1
ATOM 1535 N N . LYS A 1 201 ? 25.783 -6.241 -16.332 1.00 93.81 201 LYS A N 1
ATOM 1536 C CA . LYS A 1 201 ? 26.644 -6.106 -15.154 1.00 93.81 201 LYS A CA 1
ATOM 1537 C C . LYS A 1 201 ? 26.807 -4.623 -14.828 1.00 93.81 201 LYS A C 1
ATOM 1539 O O . LYS A 1 201 ? 26.957 -3.818 -15.748 1.00 93.81 201 LYS A O 1
ATOM 1544 N N . ALA A 1 202 ? 26.766 -4.287 -13.542 1.00 92.50 202 ALA A N 1
ATOM 1545 C CA . ALA A 1 202 ? 27.147 -2.960 -13.079 1.00 92.50 202 ALA A CA 1
ATOM 1546 C C . ALA A 1 202 ? 28.606 -2.690 -13.480 1.00 92.50 202 ALA A C 1
ATOM 1548 O O . ALA A 1 202 ? 29.453 -3.576 -13.346 1.00 92.50 202 ALA A O 1
ATOM 1549 N N . GLY A 1 203 ? 28.859 -1.508 -14.044 1.00 88.69 203 GLY A N 1
ATOM 1550 C CA . GLY A 1 203 ? 30.215 -1.023 -14.297 1.00 88.69 203 GLY A CA 1
ATOM 1551 C C . GLY A 1 203 ? 30.814 -0.379 -13.046 1.00 88.69 203 GLY A C 1
ATOM 1552 O O . GLY A 1 203 ? 30.262 -0.506 -11.958 1.00 88.69 203 GLY A O 1
ATOM 1553 N N . GLU A 1 204 ? 31.920 0.341 -13.221 1.00 91.00 204 GLU A N 1
ATOM 1554 C CA . GLU A 1 204 ? 32.568 1.104 -12.139 1.00 91.00 204 GLU A CA 1
ATOM 1555 C C . GLU A 1 204 ? 31.861 2.437 -11.843 1.00 91.00 204 GLU A C 1
ATOM 1557 O O . GLU A 1 204 ? 32.022 3.006 -10.770 1.00 91.00 204 GLU A O 1
ATOM 1562 N N . ALA A 1 205 ? 31.062 2.929 -12.791 1.00 94.44 205 ALA A N 1
ATOM 1563 C CA . ALA A 1 205 ? 30.330 4.178 -12.667 1.00 94.44 205 ALA A CA 1
ATOM 1564 C C . ALA A 1 205 ? 29.136 4.034 -11.710 1.00 94.44 205 ALA A C 1
ATOM 1566 O O . ALA A 1 205 ? 28.212 3.262 -11.979 1.00 94.44 205 ALA A O 1
ATOM 1567 N N . GLU A 1 206 ? 29.119 4.815 -10.631 1.00 96.44 206 GLU A N 1
ATOM 1568 C CA . GLU A 1 206 ? 28.014 4.869 -9.672 1.00 96.44 206 GLU A CA 1
ATOM 1569 C C . GLU A 1 206 ? 27.751 6.282 -9.139 1.00 96.44 206 GLU A C 1
ATOM 1571 O O . GLU A 1 206 ? 28.639 7.133 -9.122 1.00 96.44 206 GLU A O 1
ATOM 1576 N N . ILE A 1 207 ? 26.517 6.507 -8.688 1.00 96.75 207 ILE A N 1
ATOM 1577 C CA . ILE A 1 207 ? 26.138 7.637 -7.838 1.00 96.75 207 ILE A CA 1
ATOM 1578 C C . ILE A 1 207 ? 26.118 7.134 -6.401 1.00 96.75 207 ILE A C 1
ATOM 1580 O O . ILE A 1 207 ? 25.453 6.138 -6.108 1.00 96.75 207 ILE A O 1
ATOM 1584 N N . VAL A 1 208 ? 26.792 7.842 -5.499 1.00 96.88 208 VAL A N 1
ATOM 1585 C CA . VAL A 1 208 ? 26.802 7.504 -4.075 1.00 96.88 208 VAL A CA 1
ATOM 1586 C C . VAL A 1 208 ? 26.155 8.626 -3.286 1.00 96.88 208 VAL A C 1
ATOM 1588 O O . VAL A 1 208 ? 26.645 9.752 -3.267 1.00 96.88 208 VAL A O 1
ATOM 1591 N N . LEU A 1 209 ? 25.050 8.303 -2.624 1.00 96.31 209 LEU A N 1
ATOM 1592 C CA . LEU A 1 209 ? 24.390 9.170 -1.660 1.00 96.31 209 LEU A CA 1
ATOM 1593 C C . LEU A 1 209 ? 24.901 8.822 -0.262 1.00 96.31 209 LEU A C 1
ATOM 1595 O O . LEU A 1 209 ? 24.742 7.685 0.186 1.00 96.31 209 LEU A O 1
ATOM 1599 N N . LEU A 1 210 ? 25.499 9.792 0.421 1.00 96.56 210 LEU A N 1
ATOM 1600 C CA . LEU A 1 210 ? 26.110 9.612 1.731 1.00 96.56 210 LEU A CA 1
ATOM 1601 C C . LEU A 1 210 ? 25.180 10.092 2.846 1.00 96.56 210 LEU A C 1
ATOM 1603 O O . LEU A 1 210 ? 24.631 11.195 2.797 1.00 96.56 210 LEU A O 1
ATOM 1607 N N . ASN A 1 211 ? 25.049 9.252 3.873 1.00 96.06 211 ASN A N 1
ATOM 1608 C CA . ASN A 1 211 ? 24.420 9.554 5.154 1.00 96.06 211 ASN A CA 1
ATOM 1609 C C . ASN A 1 211 ? 22.994 10.128 5.031 1.00 96.06 211 ASN A C 1
ATOM 1611 O O . ASN A 1 211 ? 22.622 11.095 5.697 1.00 96.06 211 ASN A O 1
ATOM 1615 N N . ALA A 1 212 ? 22.172 9.532 4.167 1.00 96.12 212 ALA A N 1
ATOM 1616 C CA . ALA A 1 212 ? 20.775 9.916 4.024 1.00 96.12 212 ALA A CA 1
ATOM 1617 C C . ALA A 1 212 ? 20.005 9.625 5.323 1.00 96.12 212 ALA A C 1
ATOM 1619 O O . ALA A 1 212 ? 19.952 8.486 5.801 1.00 96.12 212 ALA A O 1
ATOM 1620 N N . ASN A 1 213 ? 19.410 10.668 5.894 1.00 95.56 213 ASN A N 1
ATOM 1621 C CA . ASN A 1 213 ? 18.835 10.674 7.239 1.00 95.56 213 ASN A CA 1
ATOM 1622 C C . ASN A 1 213 ? 17.493 11.418 7.341 1.00 95.56 213 ASN A C 1
ATOM 1624 O O . ASN A 1 213 ? 16.983 11.651 8.436 1.00 95.56 213 ASN A O 1
ATOM 1628 N N . LYS A 1 214 ? 16.884 11.760 6.200 1.00 93.00 214 LYS A N 1
ATOM 1629 C CA . LYS A 1 214 ? 15.542 12.351 6.156 1.00 93.00 214 LYS A CA 1
ATOM 1630 C C . LYS A 1 214 ? 14.468 11.379 6.661 1.00 93.00 214 LYS A C 1
ATOM 1632 O O . LYS A 1 214 ? 14.484 10.194 6.327 1.00 93.00 214 LYS A O 1
ATOM 1637 N N . ASN A 1 215 ? 13.478 11.896 7.388 1.00 89.50 215 ASN A N 1
ATOM 1638 C CA . ASN A 1 215 ? 12.352 11.140 7.951 1.00 89.50 215 ASN A CA 1
ATOM 1639 C C . ASN A 1 215 ? 12.811 9.902 8.746 1.00 89.50 215 ASN A C 1
ATOM 1641 O O . ASN A 1 215 ? 13.414 10.037 9.804 1.00 89.50 215 ASN A O 1
ATOM 1645 N N . ASN A 1 216 ? 12.506 8.694 8.269 1.00 89.94 216 ASN A N 1
ATOM 1646 C CA . ASN A 1 216 ? 12.861 7.443 8.937 1.00 89.94 216 ASN A CA 1
ATOM 1647 C C . ASN A 1 216 ? 14.118 6.766 8.364 1.00 89.94 216 ASN A C 1
ATOM 1649 O O . ASN A 1 216 ? 14.415 5.628 8.741 1.00 89.94 216 ASN A O 1
ATOM 1653 N N . LEU A 1 217 ? 14.846 7.432 7.460 1.00 95.00 217 LEU A N 1
ATOM 1654 C CA . LEU A 1 217 ? 16.138 6.956 6.975 1.00 95.00 217 LEU A CA 1
ATOM 1655 C C . LEU A 1 217 ? 17.171 7.029 8.105 1.00 95.00 217 LEU A C 1
ATOM 1657 O O . LEU A 1 217 ? 17.242 8.002 8.850 1.00 95.00 217 LEU A O 1
ATOM 1661 N N . LYS A 1 218 ? 17.971 5.974 8.247 1.00 95.44 218 LYS A N 1
ATOM 1662 C CA . LYS A 1 218 ? 18.875 5.786 9.389 1.00 95.44 218 LYS A CA 1
ATOM 1663 C C . LYS A 1 218 ? 20.332 6.011 8.998 1.00 95.44 218 LYS A C 1
ATOM 1665 O O . LYS A 1 218 ? 21.121 5.077 9.105 1.00 95.44 218 LYS A O 1
ATOM 1670 N N . ASN A 1 219 ? 20.673 7.221 8.551 1.00 96.12 219 ASN A N 1
ATOM 1671 C CA . ASN A 1 219 ? 22.049 7.585 8.182 1.00 96.12 219 ASN A CA 1
ATOM 1672 C C . ASN A 1 219 ? 22.644 6.611 7.145 1.00 96.12 219 ASN A C 1
ATOM 1674 O O . ASN A 1 219 ? 23.726 6.057 7.333 1.00 96.12 219 ASN A O 1
ATOM 1678 N N . ILE A 1 220 ? 21.884 6.315 6.087 1.00 96.62 220 ILE A N 1
ATOM 1679 C CA . ILE A 1 220 ? 22.237 5.260 5.130 1.00 96.62 220 ILE A CA 1
ATOM 1680 C C . ILE A 1 220 ? 23.128 5.792 4.005 1.00 96.62 220 ILE A C 1
ATOM 1682 O O . ILE A 1 220 ? 22.895 6.881 3.486 1.00 96.62 220 ILE A O 1
ATOM 1686 N N . ASN A 1 221 ? 24.099 4.982 3.586 1.00 97.31 221 ASN A N 1
ATOM 1687 C CA . ASN A 1 221 ? 24.853 5.199 2.352 1.00 97.31 221 ASN A CA 1
ATOM 1688 C C . ASN A 1 221 ? 24.237 4.345 1.241 1.00 97.31 221 ASN A C 1
ATOM 1690 O O . ASN A 1 221 ? 24.012 3.148 1.440 1.00 97.31 221 ASN A O 1
ATOM 1694 N N . VAL A 1 222 ? 23.950 4.944 0.087 1.00 96.81 222 VAL A N 1
ATOM 1695 C CA . VAL A 1 222 ? 23.306 4.261 -1.041 1.00 96.81 222 VAL A CA 1
ATOM 1696 C C . VAL A 1 222 ? 24.172 4.402 -2.281 1.00 96.81 222 VAL A C 1
ATOM 1698 O O . VAL A 1 222 ? 24.372 5.505 -2.778 1.00 96.81 222 VAL A O 1
ATOM 1701 N N . HIS A 1 223 ? 24.643 3.265 -2.783 1.00 96.75 223 HIS A N 1
ATOM 1702 C CA . HIS A 1 223 ? 25.417 3.154 -4.014 1.00 96.75 223 HIS A CA 1
ATOM 1703 C C . HIS A 1 223 ? 24.487 2.734 -5.154 1.00 96.75 223 HIS A C 1
ATOM 1705 O O . HIS A 1 223 ? 23.818 1.700 -5.071 1.00 96.75 223 HIS A O 1
ATOM 1711 N N . ILE A 1 224 ? 24.408 3.553 -6.200 1.00 96.94 224 ILE A N 1
ATOM 1712 C CA . ILE A 1 224 ? 23.506 3.362 -7.335 1.00 96.94 224 ILE A CA 1
ATOM 1713 C C . ILE A 1 224 ? 24.352 3.211 -8.600 1.00 96.94 224 ILE A C 1
ATOM 1715 O O . ILE A 1 224 ? 24.852 4.212 -9.118 1.00 96.94 224 ILE A O 1
ATOM 1719 N N . PRO A 1 225 ? 24.504 1.987 -9.132 1.00 97.06 225 PRO A N 1
ATOM 1720 C CA . PRO A 1 225 ? 25.277 1.772 -10.345 1.00 97.06 225 PRO A CA 1
ATOM 1721 C C . PRO A 1 225 ? 24.611 2.452 -11.543 1.00 97.06 225 PRO A C 1
ATOM 1723 O O . PRO A 1 225 ? 23.396 2.358 -11.747 1.00 97.06 225 PRO A O 1
ATOM 1726 N N . LEU A 1 226 ? 25.425 3.108 -12.365 1.00 96.06 226 LEU A N 1
ATOM 1727 C CA . LEU A 1 226 ? 24.988 3.761 -13.589 1.00 96.06 226 LEU A CA 1
ATOM 1728 C C . LEU A 1 226 ? 24.915 2.775 -14.758 1.00 96.06 226 LEU A C 1
ATOM 1730 O O . LEU A 1 226 ? 25.593 1.748 -14.819 1.00 96.06 226 LEU A O 1
ATOM 1734 N N . GLY A 1 227 ? 24.049 3.103 -15.717 1.00 94.81 227 GLY A N 1
ATOM 1735 C CA . GLY A 1 227 ? 23.884 2.334 -16.948 1.00 94.81 227 GLY A CA 1
ATOM 1736 C C . GLY A 1 227 ? 23.153 0.999 -16.787 1.00 94.81 227 GLY A C 1
ATOM 1737 O O . GLY A 1 227 ? 23.098 0.243 -17.755 1.00 94.81 227 GLY A O 1
ATOM 1738 N N . VAL A 1 228 ? 22.576 0.696 -15.620 1.00 96.50 228 VAL A N 1
ATOM 1739 C CA . VAL A 1 228 ? 21.784 -0.523 -15.373 1.00 96.50 228 VAL A CA 1
ATOM 1740 C C . VAL A 1 228 ? 20.346 -0.200 -14.957 1.00 96.50 228 VAL A C 1
ATOM 1742 O O . VAL A 1 228 ? 20.029 0.922 -14.572 1.00 96.50 228 VAL A O 1
ATOM 1745 N N . PHE A 1 229 ? 19.458 -1.194 -15.053 1.00 96.25 229 PHE A N 1
ATOM 1746 C CA . PHE A 1 229 ? 18.071 -1.081 -14.598 1.00 96.25 229 PHE A CA 1
ATOM 1747 C C . PHE A 1 229 ? 17.992 -1.358 -13.090 1.00 96.25 229 PHE A C 1
ATOM 1749 O O . PHE A 1 229 ? 17.994 -2.518 -12.668 1.00 96.25 229 PHE A O 1
ATOM 1756 N N . THR A 1 230 ? 17.955 -0.293 -12.290 1.00 95.62 230 THR A N 1
ATOM 1757 C CA . THR A 1 230 ? 17.936 -0.361 -10.821 1.00 95.62 230 THR A CA 1
ATOM 1758 C C . THR A 1 230 ? 16.516 -0.194 -10.289 1.00 95.62 230 THR A C 1
ATOM 1760 O O . THR A 1 230 ? 15.815 0.743 -10.659 1.00 95.62 230 THR A O 1
ATOM 1763 N N . VAL A 1 231 ? 16.100 -1.083 -9.385 1.00 95.62 231 VAL A N 1
ATOM 1764 C CA . VAL A 1 231 ? 14.790 -1.034 -8.720 1.00 95.62 231 VAL A CA 1
ATOM 1765 C C . VAL A 1 231 ? 14.987 -0.790 -7.228 1.00 95.62 231 VAL A C 1
ATOM 1767 O O . VAL A 1 231 ? 15.688 -1.554 -6.566 1.00 95.62 231 VAL A O 1
ATOM 1770 N N . ILE A 1 232 ? 14.328 0.235 -6.683 1.00 94.69 232 ILE A N 1
ATOM 1771 C CA . ILE A 1 232 ? 14.220 0.458 -5.235 1.00 94.69 232 ILE A CA 1
ATOM 1772 C C . ILE A 1 232 ? 12.931 -0.215 -4.753 1.00 94.69 232 ILE A C 1
ATOM 1774 O O . ILE A 1 232 ? 11.833 0.233 -5.073 1.00 94.69 232 ILE A O 1
ATOM 1778 N N . THR A 1 233 ? 13.058 -1.291 -3.978 1.00 93.62 233 THR A N 1
ATOM 1779 C CA . THR A 1 233 ? 11.923 -2.065 -3.445 1.00 93.62 233 THR A CA 1
ATOM 1780 C C . THR A 1 233 ? 11.902 -2.076 -1.913 1.00 93.62 233 THR A C 1
ATOM 1782 O O . THR A 1 233 ? 12.824 -1.591 -1.261 1.00 93.62 233 THR A O 1
ATOM 1785 N N . GLY A 1 234 ? 10.815 -2.577 -1.326 1.00 89.44 234 GLY A N 1
ATOM 1786 C CA . GLY A 1 234 ? 10.599 -2.646 0.119 1.00 89.44 234 GLY A CA 1
ATOM 1787 C C . GLY A 1 234 ? 9.144 -2.400 0.516 1.00 89.44 234 GLY A C 1
ATOM 1788 O O . GLY A 1 234 ? 8.330 -1.941 -0.286 1.00 89.44 234 GLY A O 1
ATOM 1789 N N . VAL A 1 235 ? 8.816 -2.670 1.778 1.00 88.00 235 VAL A N 1
ATOM 1790 C CA . VAL A 1 235 ? 7.457 -2.524 2.333 1.00 88.00 235 VAL A CA 1
ATOM 1791 C C . VAL A 1 235 ? 6.991 -1.064 2.401 1.00 88.00 235 VAL A C 1
ATOM 1793 O O . VAL A 1 235 ? 7.805 -0.135 2.355 1.00 88.00 235 VAL A O 1
ATOM 1796 N N . SER A 1 236 ? 5.682 -0.821 2.481 1.00 83.25 236 SER A N 1
ATOM 1797 C CA . SER A 1 236 ? 5.141 0.533 2.674 1.00 83.25 236 SER A CA 1
ATOM 1798 C C . SER A 1 236 ? 5.697 1.147 3.968 1.00 83.25 236 SER A C 1
ATOM 1800 O O . SER A 1 236 ? 5.926 0.450 4.954 1.00 83.25 236 SER A O 1
ATOM 1802 N N . GLY A 1 237 ? 6.027 2.440 3.932 1.00 84.94 237 GLY A N 1
ATOM 1803 C CA . GLY A 1 237 ? 6.691 3.119 5.049 1.00 84.94 237 GLY A CA 1
ATOM 1804 C C . GLY A 1 237 ? 8.199 2.865 5.191 1.00 84.94 237 GLY A C 1
ATOM 1805 O O . GLY A 1 237 ? 8.821 3.487 6.041 1.00 84.94 237 GLY A O 1
ATOM 1806 N N . SER A 1 238 ? 8.844 2.039 4.356 1.00 90.44 238 SER A N 1
ATOM 1807 C CA . SER A 1 238 ? 10.294 1.772 4.470 1.00 90.44 238 SER A CA 1
ATOM 1808 C C . SER A 1 238 ? 11.218 2.939 4.076 1.00 90.44 238 SER A C 1
ATOM 1810 O O . SER A 1 238 ? 12.433 2.782 4.122 1.00 90.44 238 SER A O 1
ATOM 1812 N N . GLY A 1 239 ? 10.667 4.077 3.639 1.00 91.19 239 GLY A N 1
ATOM 1813 C CA . GLY A 1 239 ? 11.443 5.252 3.227 1.00 91.19 239 GLY A CA 1
ATOM 1814 C C . GLY A 1 239 ? 11.797 5.324 1.735 1.00 91.19 239 GLY A C 1
ATOM 1815 O O . GLY A 1 239 ? 12.582 6.182 1.359 1.00 91.19 239 GLY A O 1
ATOM 1816 N N . LYS A 1 240 ? 11.217 4.482 0.859 1.00 93.56 240 LYS A N 1
ATOM 1817 C CA . LYS A 1 240 ? 11.502 4.496 -0.601 1.00 93.56 240 LYS A CA 1
ATOM 1818 C C . LYS A 1 240 ? 11.246 5.859 -1.248 1.00 93.56 240 LYS A C 1
ATOM 1820 O O . LYS A 1 240 ? 12.116 6.383 -1.933 1.00 93.56 240 LYS A O 1
ATOM 1825 N N . SER A 1 241 ? 10.059 6.427 -1.019 1.00 90.06 241 SER A N 1
ATOM 1826 C CA . SER A 1 241 ? 9.678 7.725 -1.586 1.00 90.06 241 SER A CA 1
ATOM 1827 C C . SER A 1 241 ? 10.523 8.853 -1.008 1.00 90.06 241 SER A C 1
ATOM 1829 O O . SER A 1 241 ? 10.916 9.742 -1.751 1.00 90.06 241 SER A O 1
ATOM 1831 N N . THR A 1 242 ? 10.871 8.784 0.280 1.00 92.38 242 THR A N 1
ATOM 1832 C CA . THR A 1 242 ? 11.792 9.746 0.890 1.00 92.38 242 THR A CA 1
ATOM 1833 C C . THR A 1 242 ? 13.179 9.649 0.260 1.00 92.38 242 THR A C 1
ATOM 1835 O O . THR A 1 242 ? 13.712 10.658 -0.187 1.00 92.38 242 THR A O 1
ATOM 1838 N N . LEU A 1 243 ? 13.732 8.440 0.131 1.00 95.44 243 LEU A N 1
ATOM 1839 C CA . LEU A 1 243 ? 15.028 8.219 -0.504 1.00 95.44 243 LEU A CA 1
ATOM 1840 C C . LEU A 1 243 ? 15.051 8.745 -1.945 1.00 95.44 243 LEU A C 1
ATOM 1842 O O . LEU A 1 243 ? 15.974 9.464 -2.304 1.00 95.44 243 LEU A O 1
ATOM 1846 N N . LEU A 1 244 ? 14.047 8.412 -2.761 1.00 94.19 244 LEU A N 1
ATOM 1847 C CA . LEU A 1 244 ? 14.029 8.774 -4.178 1.00 94.19 244 LEU A CA 1
ATOM 1848 C C . LEU A 1 244 ? 13.608 10.232 -4.420 1.00 94.19 244 LEU A C 1
ATOM 1850 O O . LEU A 1 244 ? 14.345 10.986 -5.048 1.00 94.19 244 LEU A O 1
ATOM 1854 N N . ASN A 1 245 ? 12.430 10.629 -3.936 1.00 91.38 245 ASN A N 1
ATOM 1855 C CA . ASN A 1 245 ? 11.779 11.887 -4.313 1.00 91.38 245 ASN A CA 1
ATOM 1856 C C . ASN A 1 245 ? 12.148 13.060 -3.401 1.00 91.38 245 ASN A C 1
ATOM 1858 O O . ASN A 1 245 ? 12.102 14.201 -3.848 1.00 91.38 245 ASN A O 1
ATOM 1862 N N . GLU A 1 246 ? 12.477 12.805 -2.133 1.00 90.88 246 GLU A N 1
ATOM 1863 C CA . GLU A 1 246 ? 12.759 13.870 -1.159 1.00 90.88 246 GLU A CA 1
ATOM 1864 C C . GLU A 1 246 ? 14.252 14.083 -0.895 1.00 90.88 246 GLU A C 1
ATOM 1866 O O . GLU A 1 246 ? 14.602 15.107 -0.308 1.00 90.88 246 GLU A O 1
ATOM 1871 N N . VAL A 1 247 ? 15.103 13.124 -1.283 1.00 94.62 247 VAL A N 1
ATOM 1872 C CA . VAL A 1 247 ? 16.556 13.167 -1.070 1.00 94.62 247 VAL A CA 1
ATOM 1873 C C . VAL A 1 247 ? 17.303 13.050 -2.398 1.00 94.62 247 VAL A C 1
ATOM 1875 O O . VAL A 1 247 ? 17.864 14.039 -2.858 1.00 94.62 247 VAL A O 1
ATOM 1878 N N . LEU A 1 248 ? 17.286 11.881 -3.049 1.00 94.81 248 LEU A N 1
ATOM 1879 C CA . LEU A 1 248 ? 18.125 11.599 -4.218 1.00 94.81 248 LEU A CA 1
ATOM 1880 C C . LEU A 1 248 ? 17.839 12.538 -5.396 1.00 94.81 248 LEU A C 1
ATOM 1882 O O . LEU A 1 248 ? 18.764 13.147 -5.928 1.00 94.81 248 LEU A O 1
ATOM 1886 N N . TYR A 1 249 ? 16.576 12.662 -5.810 1.00 94.19 249 TYR A N 1
ATOM 1887 C CA . TYR A 1 249 ? 16.220 13.504 -6.949 1.00 94.19 249 TYR A CA 1
ATOM 1888 C C . TYR A 1 249 ? 16.525 14.992 -6.698 1.00 94.19 249 TYR A C 1
ATOM 1890 O O . TYR A 1 249 ? 17.248 15.565 -7.512 1.00 94.19 249 TYR A O 1
ATOM 1898 N N . PRO A 1 250 ? 16.081 15.622 -5.589 1.00 92.44 250 PRO A N 1
ATOM 1899 C CA . PRO A 1 250 ? 16.432 17.013 -5.297 1.00 92.44 250 PRO A CA 1
ATOM 1900 C C . PRO A 1 250 ? 17.943 17.256 -5.178 1.00 92.44 250 PRO A C 1
ATOM 1902 O O . PRO A 1 250 ? 18.432 18.285 -5.647 1.00 92.44 250 PRO A O 1
ATOM 1905 N N . ALA A 1 251 ? 18.693 16.306 -4.602 1.00 92.50 251 ALA A N 1
ATOM 1906 C CA . ALA A 1 251 ? 20.150 16.385 -4.510 1.00 92.50 251 ALA A CA 1
ATOM 1907 C C . ALA A 1 251 ? 20.804 16.417 -5.900 1.00 92.50 251 ALA A C 1
ATOM 1909 O O . ALA A 1 251 ? 21.604 17.309 -6.184 1.00 92.50 251 ALA A O 1
ATOM 1910 N N . LEU A 1 252 ? 20.422 15.491 -6.787 1.00 93.31 252 LEU A N 1
ATOM 1911 C CA . LEU A 1 252 ? 20.921 15.448 -8.164 1.00 93.31 252 LEU A CA 1
ATOM 1912 C C . LEU A 1 252 ? 20.494 16.677 -8.970 1.00 93.31 252 LEU A C 1
ATOM 1914 O O . LEU A 1 252 ? 21.319 17.278 -9.653 1.00 93.31 252 LEU A O 1
ATOM 1918 N N . ASP A 1 253 ? 19.226 17.079 -8.877 1.00 92.25 253 ASP A N 1
ATOM 1919 C CA . ASP A 1 253 ? 18.688 18.214 -9.632 1.00 92.25 253 ASP A CA 1
ATOM 1920 C C . ASP A 1 253 ? 19.399 19.521 -9.259 1.00 92.25 253 ASP A C 1
ATOM 1922 O O . ASP A 1 253 ? 19.790 20.294 -10.135 1.00 92.25 253 ASP A O 1
ATOM 1926 N N . SER A 1 254 ? 19.648 19.735 -7.962 1.00 89.69 254 SER A N 1
ATOM 1927 C CA . SER A 1 254 ? 20.369 20.910 -7.467 1.00 89.69 254 SER A CA 1
ATOM 1928 C C . SER A 1 254 ? 21.839 20.924 -7.892 1.00 89.69 254 SER A C 1
ATOM 1930 O O . SER A 1 254 ? 22.341 21.970 -8.317 1.00 89.69 254 SER A O 1
ATOM 1932 N N . ARG A 1 255 ? 22.528 19.776 -7.799 1.00 89.44 255 ARG A N 1
ATOM 1933 C CA . ARG A 1 255 ? 23.934 19.645 -8.213 1.00 89.44 255 ARG A CA 1
ATOM 1934 C C . ARG A 1 255 ? 24.104 19.888 -9.714 1.00 89.44 255 ARG A C 1
ATOM 1936 O O . ARG A 1 255 ? 25.025 20.596 -10.101 1.00 89.44 255 ARG A O 1
ATOM 1943 N N . LEU A 1 256 ? 23.191 19.373 -10.540 1.00 89.75 256 LEU A N 1
ATOM 1944 C CA . LEU A 1 256 ? 23.286 19.455 -12.001 1.00 89.75 256 LEU A CA 1
ATOM 1945 C C . LEU A 1 256 ? 22.814 20.796 -12.589 1.00 89.75 256 LEU A C 1
ATOM 1947 O O . LEU A 1 256 ? 23.374 21.240 -13.588 1.00 89.75 256 LEU A O 1
ATOM 1951 N N . LYS A 1 257 ? 21.795 21.459 -12.018 1.00 84.94 257 LYS A N 1
ATOM 1952 C CA . LYS A 1 257 ? 21.238 22.701 -12.600 1.00 84.94 257 LYS A CA 1
ATOM 1953 C C . LYS A 1 257 ? 21.955 23.978 -12.187 1.00 84.94 257 LYS A C 1
ATOM 1955 O O . LYS A 1 257 ? 22.043 24.902 -12.993 1.00 84.94 257 LYS A O 1
ATOM 1960 N N . SER A 1 258 ? 22.393 24.071 -10.935 1.00 66.38 258 SER A N 1
ATOM 1961 C CA . SER A 1 258 ? 22.667 25.388 -10.344 1.00 66.38 258 SER A CA 1
ATOM 1962 C C . SER A 1 258 ? 23.994 25.469 -9.597 1.00 66.38 258 SER A C 1
ATOM 1964 O O . SER A 1 258 ? 24.330 26.544 -9.107 1.00 66.38 258 SER A O 1
ATOM 1966 N N . ASN A 1 259 ? 24.725 24.354 -9.446 1.00 63.09 259 ASN A N 1
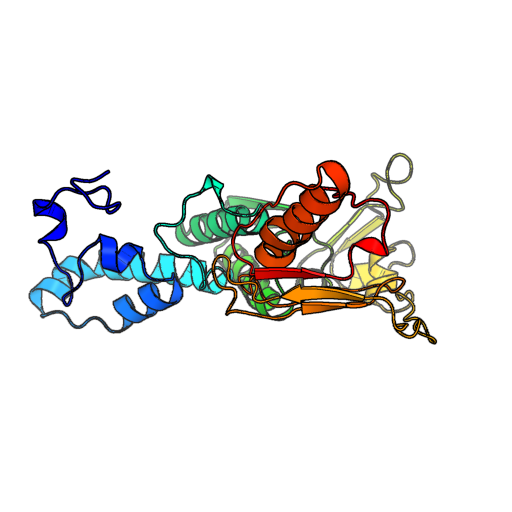ATOM 1967 C CA . ASN A 1 259 ? 25.854 24.243 -8.509 1.00 63.09 259 ASN A CA 1
ATOM 1968 C C . ASN A 1 259 ? 25.507 24.739 -7.084 1.00 63.09 259 ASN A C 1
ATOM 1970 O O . ASN A 1 259 ? 26.385 25.090 -6.297 1.00 63.09 259 ASN A O 1
ATOM 1974 N N . THR A 1 260 ? 24.214 24.785 -6.743 1.00 61.97 260 THR A N 1
ATOM 1975 C CA . THR A 1 260 ? 23.733 25.162 -5.417 1.00 61.97 260 THR A CA 1
ATOM 1976 C C . THR A 1 260 ? 23.691 23.930 -4.541 1.00 61.97 260 THR A C 1
ATOM 1978 O O . THR A 1 260 ? 23.343 22.833 -4.987 1.00 61.97 260 THR A O 1
ATOM 1981 N N . SER A 1 261 ? 24.005 24.112 -3.269 1.00 63.50 261 SER A N 1
ATOM 1982 C CA . SER A 1 261 ? 24.026 23.029 -2.302 1.00 63.50 261 SER A CA 1
ATOM 1983 C C . SER A 1 261 ? 22.642 22.870 -1.667 1.00 63.50 261 SER A C 1
ATOM 1985 O O . SER A 1 261 ? 22.337 23.485 -0.646 1.00 63.50 261 SER A O 1
ATOM 1987 N N . TYR A 1 262 ? 21.768 22.082 -2.300 1.00 71.69 262 TYR A N 1
ATOM 1988 C CA . TYR A 1 262 ? 20.579 21.570 -1.621 1.00 71.69 262 TYR A CA 1
ATOM 1989 C C . TYR A 1 262 ? 21.041 20.525 -0.612 1.00 71.69 262 TYR A C 1
ATOM 1991 O O . TYR A 1 262 ? 21.524 19.469 -1.005 1.00 71.69 262 TYR A O 1
ATOM 1999 N N . PHE A 1 263 ? 20.908 20.832 0.674 1.00 76.06 263 PHE A N 1
ATOM 2000 C CA . PHE A 1 263 ? 21.180 19.903 1.763 1.00 76.06 263 PHE A CA 1
ATOM 2001 C C . PHE A 1 263 ? 19.930 19.790 2.617 1.00 76.06 263 PHE A C 1
ATOM 2003 O O . PHE A 1 263 ? 19.596 20.695 3.381 1.00 76.06 263 PHE A O 1
ATOM 2010 N N . ASP A 1 264 ? 19.228 18.678 2.465 1.00 85.00 264 ASP A N 1
ATOM 2011 C CA . ASP A 1 264 ? 18.078 18.358 3.294 1.00 85.00 264 ASP A CA 1
ATOM 2012 C C . ASP A 1 264 ? 18.011 16.845 3.476 1.00 85.00 264 ASP A C 1
ATOM 2014 O O . ASP A 1 264 ? 17.565 16.098 2.603 1.00 85.00 264 ASP A O 1
ATOM 2018 N N . GLY A 1 265 ? 18.513 16.396 4.623 1.00 87.31 265 GLY A N 1
ATOM 2019 C CA . GLY A 1 265 ? 18.419 15.005 5.037 1.00 87.31 265 GLY A CA 1
ATOM 2020 C C . GLY A 1 265 ? 19.432 14.050 4.395 1.00 87.31 265 GLY A C 1
ATOM 2021 O O . GLY A 1 265 ? 19.114 12.873 4.212 1.00 87.31 265 GLY A O 1
ATOM 2022 N N . PHE A 1 266 ? 20.622 14.541 4.041 1.00 94.00 266 PHE A N 1
ATOM 2023 C CA . PHE A 1 266 ? 21.793 13.759 3.624 1.00 94.00 266 PHE A CA 1
ATOM 2024 C C . PHE A 1 266 ? 23.084 14.575 3.819 1.00 94.00 266 PHE A C 1
ATOM 2026 O O . PHE A 1 266 ? 23.013 15.788 4.025 1.00 94.00 266 PHE A O 1
ATOM 2033 N N . GLU A 1 267 ? 24.249 13.922 3.778 1.00 93.69 267 GLU A N 1
ATOM 2034 C CA . GLU A 1 267 ? 25.555 14.579 3.953 1.00 93.69 267 GLU A CA 1
ATOM 2035 C C . GLU A 1 267 ? 26.159 15.033 2.628 1.00 93.69 267 GLU A C 1
ATOM 2037 O O . GLU A 1 267 ? 26.513 16.200 2.490 1.00 93.69 267 GLU A O 1
ATOM 2042 N N . ASP A 1 268 ? 26.255 14.138 1.645 1.00 92.94 268 ASP A N 1
ATOM 2043 C CA . ASP A 1 268 ? 26.737 14.494 0.313 1.00 92.94 268 ASP A CA 1
ATOM 2044 C C . ASP A 1 268 ? 26.227 13.527 -0.760 1.00 92.94 268 ASP A C 1
ATOM 2046 O O . ASP A 1 268 ? 25.696 12.453 -0.466 1.00 92.94 268 ASP A O 1
ATOM 2050 N N . ILE A 1 269 ? 26.393 13.915 -2.019 1.00 93.69 269 ILE A N 1
ATOM 2051 C CA . ILE A 1 269 ? 26.175 13.065 -3.180 1.00 93.69 269 ILE A CA 1
ATOM 2052 C C . ILE A 1 269 ? 27.379 13.186 -4.110 1.00 93.69 269 ILE A C 1
ATOM 2054 O O . ILE A 1 269 ? 27.756 14.287 -4.507 1.00 93.69 269 ILE A O 1
ATOM 2058 N N . VAL A 1 270 ? 27.985 12.053 -4.452 1.00 94.56 270 VAL A N 1
ATOM 2059 C CA . VAL A 1 270 ? 29.199 11.984 -5.280 1.00 94.56 270 VAL A CA 1
ATOM 2060 C C . VAL A 1 270 ? 28.980 11.084 -6.493 1.00 94.56 270 VAL A C 1
ATOM 2062 O O . VAL A 1 270 ? 28.077 10.244 -6.503 1.00 94.56 270 VAL A O 1
ATOM 2065 N N . GLY A 1 271 ? 29.788 11.276 -7.537 1.00 94.00 271 GLY A N 1
ATOM 2066 C CA . GLY A 1 271 ? 29.678 10.522 -8.788 1.00 94.00 271 GLY A CA 1
ATOM 2067 C C . GLY A 1 271 ? 28.557 11.012 -9.711 1.00 94.00 271 GLY A C 1
ATOM 2068 O O . GLY A 1 271 ? 28.315 10.398 -10.751 1.00 94.00 271 GLY A O 1
ATOM 2069 N N . TYR A 1 272 ? 27.888 12.119 -9.365 1.00 93.38 272 TYR A N 1
ATOM 2070 C CA . TYR A 1 272 ? 26.856 12.753 -10.192 1.00 93.38 272 TYR A CA 1
ATOM 2071 C C . TYR A 1 272 ? 27.441 13.434 -11.438 1.00 93.38 272 TYR A C 1
ATOM 2073 O O . TYR A 1 272 ? 26.717 13.663 -12.398 1.00 93.38 272 TYR A O 1
ATOM 2081 N N . GLU A 1 273 ? 28.747 13.706 -11.464 1.00 92.75 273 GLU A N 1
ATOM 2082 C CA . GLU A 1 273 ? 29.472 14.291 -12.599 1.00 92.75 273 GLU A CA 1
ATOM 2083 C C . GLU A 1 273 ? 29.460 13.387 -13.842 1.00 92.75 273 GLU A C 1
ATOM 2085 O O . GLU A 1 273 ? 29.787 13.817 -14.944 1.00 92.75 273 GLU A O 1
ATOM 2090 N N . GLN A 1 274 ? 29.083 12.120 -13.666 1.00 92.88 274 GLN A N 1
ATOM 2091 C CA . GLN A 1 274 ? 28.977 11.121 -14.726 1.00 92.88 274 GLN A CA 1
ATOM 2092 C C . GLN A 1 274 ? 27.641 11.186 -15.484 1.00 92.88 274 GLN A C 1
ATOM 2094 O O . GLN A 1 274 ? 27.430 10.398 -16.408 1.00 92.88 274 GLN A O 1
ATOM 2099 N N . ILE A 1 275 ? 26.720 12.069 -15.081 1.00 93.44 275 ILE A N 1
ATOM 2100 C CA . ILE A 1 275 ? 25.422 12.261 -15.731 1.00 93.44 275 ILE A CA 1
ATOM 2101 C C . ILE A 1 275 ? 25.195 13.736 -16.082 1.00 93.44 275 ILE A C 1
ATOM 2103 O O . ILE A 1 275 ? 25.500 14.626 -15.299 1.00 93.44 275 ILE A O 1
ATOM 2107 N N . ASP A 1 276 ? 24.604 13.997 -17.249 1.00 91.44 276 ASP A N 1
ATOM 2108 C CA . ASP A 1 276 ? 24.385 15.374 -17.723 1.00 91.44 276 ASP A CA 1
ATOM 2109 C C . ASP A 1 276 ? 23.090 15.996 -17.182 1.00 91.44 276 ASP A C 1
ATOM 2111 O O . ASP A 1 276 ? 22.956 17.215 -17.070 1.00 91.44 276 ASP A O 1
ATOM 2115 N N . LYS A 1 277 ? 22.079 15.162 -16.907 1.00 92.38 277 LYS A N 1
ATOM 2116 C CA . LYS A 1 277 ? 20.735 15.613 -16.536 1.00 92.38 277 LYS A CA 1
ATOM 2117 C C . LYS A 1 277 ? 19.977 14.543 -15.761 1.00 92.38 277 LYS A C 1
ATOM 2119 O O . LYS A 1 277 ? 20.036 13.363 -16.097 1.00 92.38 277 LYS A O 1
ATOM 2124 N N . VAL A 1 278 ? 19.175 14.985 -14.797 1.00 93.12 278 VAL A N 1
ATOM 2125 C CA . VAL A 1 278 ? 18.149 14.174 -14.136 1.00 93.12 278 VAL A CA 1
ATOM 2126 C C . VAL A 1 278 ? 16.755 14.659 -14.550 1.00 93.12 278 VAL A C 1
ATOM 2128 O O . VAL A 1 278 ? 16.527 15.856 -14.728 1.00 93.12 278 VAL A O 1
ATOM 2131 N N . ILE A 1 279 ? 15.823 13.730 -14.766 1.00 92.44 279 ILE A N 1
ATOM 2132 C CA . ILE A 1 279 ? 14.426 14.020 -15.118 1.00 92.44 279 ILE A CA 1
ATOM 2133 C C . ILE A 1 279 ? 13.533 13.158 -14.229 1.00 92.44 279 ILE A C 1
ATOM 2135 O O . ILE A 1 279 ? 13.667 11.937 -14.228 1.00 92.44 279 ILE A O 1
ATOM 2139 N N . GLN A 1 280 ? 12.618 13.793 -13.499 1.00 90.69 280 GLN A N 1
ATOM 2140 C CA . GLN A 1 280 ? 11.545 13.111 -12.779 1.00 90.69 280 GLN A CA 1
ATOM 2141 C C . GLN A 1 280 ? 10.271 13.125 -13.625 1.00 90.69 280 GLN A C 1
ATOM 2143 O O . GLN A 1 280 ? 9.902 14.159 -14.182 1.00 90.69 280 GLN A O 1
ATOM 2148 N N . ILE A 1 281 ? 9.613 11.971 -13.714 1.00 87.06 281 ILE A N 1
ATOM 2149 C CA . ILE A 1 281 ? 8.325 11.787 -14.386 1.00 87.06 281 ILE A CA 1
ATOM 2150 C C . ILE A 1 281 ? 7.353 11.328 -13.296 1.00 87.06 281 ILE A C 1
ATOM 2152 O O . ILE A 1 281 ? 7.539 10.238 -12.756 1.00 87.06 281 ILE A O 1
ATOM 2156 N N . ASN A 1 282 ? 6.381 12.176 -12.950 1.00 69.62 282 ASN A N 1
ATOM 2157 C CA . ASN A 1 282 ? 5.339 11.917 -11.950 1.00 69.62 282 ASN A CA 1
ATOM 2158 C C . ASN A 1 282 ? 3.959 11.996 -12.596 1.00 69.62 282 ASN A C 1
ATOM 2160 O O . ASN A 1 282 ? 3.806 12.842 -13.508 1.00 69.62 282 ASN A O 1
#

pLDDT: mean 91.36, std 5.97, range [61.97, 98.5]

Foldseek 3Di:
DVQCPPLPDHPVQQVDDQPNGGPSSLQQDFLQVNLVCLVPGDDPPVCCVVCVVVSVLSNLLSVQCVLLVRRRDGNPDDPVPDDPLNNLSNVLSVVLSVLDAAEEAEEEANCPLADPVSVVSVLVSQVSCVVSHYHYHYDHDDLVNLQSDQKDFAWAPDDDPRTDDRQFIGHLVRLLPRPSRPSNCDSVVVDDDDDDPDFDDFDPQWKWFAQQAPDPDGGDIDTGGPPGDDDDDDGRPPCSCCVPPVGPQVQLQCCQPPVDHDDDRTDHMPSSVVDNDDDDDD

Sequence (282 aa):
CSSCKGKRLSLVALSVKLDGKDIQELSNLSVMDSYSFFEKIELDEFDAKISREILKEIKSRLKFLVDVGLSYLFLDRVSGTLSGGEAQRIRLATQVGSALAGVLYVLDEPSIGLHQRDNEKLISTLVNLKELGNTVIVVEHDEQTLRTADYIIDVGPGAGIYGGEVVAKGTLADILSNDNSLTGKYLSGQLKVEVPKVRRKAGEAEIVLLNANKNNLKNINVHIPLGVFTVITGVSGSGKSTLLNEVLYPALDSRLKSNTSYFDGFEDIVGYEQIDKVIQIN

Organism: NCBI:txid1945507

Radius of gyration: 24.23 Å; Cα contacts (8 Å, |Δi|>4): 372; chains: 1; bounding box: 59×50×67 Å

Nearest PDB structures (foldseek):
  2r6f-assembly1_A  TM=9.720E-01  e=1.134E-29  Geobacillus stearothermophilus 10
  2r6f-assembly1_B  TM=9.754E-01  e=2.556E-29  Geobacillus stearothermophilus 10
  3uwx-assembly1_A-2  TM=9.718E-01  e=4.566E-29  Geobacillus sp. Y412MC52
  3zqj-assembly6_F  TM=9.383E-01  e=2.400E-23  Mycobacterium tuberculosis
  3ux8-assembly1_A-2  TM=9.301E-01  e=2.054E-22  Geobacillus sp. Y412MC52

Solvent-accessible surface area (backbone atoms only — not comparable to full-atom values): 16756 Å² total; per-residue (Å²): 100,84,89,42,70,73,59,85,52,54,73,73,64,55,68,47,61,61,96,86,36,25,64,57,64,53,29,71,26,30,33,48,55,42,36,54,47,69,72,66,64,84,66,56,76,66,57,44,64,73,40,44,67,58,52,52,50,52,49,50,51,35,46,34,35,44,45,55,61,44,30,77,42,43,68,68,60,61,75,90,76,52,51,72,45,56,52,51,39,52,52,48,31,56,54,61,68,64,69,66,57,74,45,78,47,79,45,76,44,81,63,47,82,56,32,78,86,49,45,62,40,41,50,51,51,55,51,51,47,34,75,52,52,26,48,77,47,71,49,76,84,56,66,72,57,57,72,66,40,83,62,48,78,43,76,16,87,43,70,74,94,52,27,92,38,81,60,36,65,39,40,60,67,51,32,53,71,33,89,73,25,67,67,17,32,46,77,67,56,80,39,75,86,81,76,73,93,70,76,80,75,69,61,92,52,38,35,38,40,33,41,30,38,46,89,84,38,76,55,40,69,46,80,43,58,46,98,51,95,82,80,94,82,74,54,69,86,72,37,66,63,48,50,47,66,62,31,47,46,52,41,50,46,26,52,65,74,66,75,43,87,64,74,62,41,44,73,50,74,45,54,57,87,81,55,89,78,82,84,90,87,131

Secondary structure (DSSP, 8-state):
-TTTTT--S-HHHHT-EETTEEHHHHHTSBHHHHHHHHHH----HHHHHHHHHHHHHHHHHHHHHHHTT-TT-BTT--GGGS-HHHHHHHHHHHHHHTT--S-EEEEE-TTTT--HHHHHHHHHHHHHHHHTT-EEEEE---HHHHHH-SSEEEEESSSGGG--EEEEEESHHHHHH-TT-HHHHHHTTSS--PPPSSPPPP-S-EEEEEEE-STT--SEEEEEETTS-------TTSSHHIIIIIIIHHHHHHHHHH-----SS-SEEESGGG-S------

Mean predicted aligned error: 6.66 Å